Protein AF-A0A0H4VKU0-F1 (afdb_monomer)

Structure (mmCIF, N/CA/C/O backbone):
data_AF-A0A0H4VKU0-F1
#
_entry.id   AF-A0A0H4VKU0-F1
#
loop_
_atom_site.group_PDB
_atom_site.id
_atom_site.type_symbol
_atom_site.label_atom_id
_atom_site.label_alt_id
_atom_site.label_comp_id
_atom_site.label_asym_id
_atom_site.label_entity_id
_atom_site.label_seq_id
_atom_site.pdbx_PDB_ins_code
_atom_site.Cartn_x
_atom_site.Cartn_y
_atom_site.Cartn_z
_atom_site.occupancy
_atom_site.B_iso_or_equiv
_atom_site.auth_seq_id
_atom_site.auth_comp_id
_atom_site.auth_asym_id
_atom_site.auth_atom_id
_atom_site.pdbx_PDB_model_num
ATOM 1 N N . MET A 1 1 ? 15.909 -3.417 -47.960 1.00 44.72 1 MET A N 1
ATOM 2 C CA . MET A 1 1 ? 14.757 -4.236 -47.508 1.00 44.72 1 MET A CA 1
ATOM 3 C C . MET A 1 1 ? 14.579 -4.273 -45.985 1.00 44.72 1 MET A C 1
ATOM 5 O O . MET A 1 1 ? 13.467 -4.471 -45.524 1.00 44.72 1 MET A O 1
ATOM 9 N N . THR A 1 2 ? 15.616 -3.999 -45.191 1.00 50.69 2 THR A N 1
ATOM 10 C CA . THR A 1 2 ? 15.591 -3.974 -43.712 1.00 50.69 2 THR A CA 1
ATOM 11 C C . THR A 1 2 ? 14.733 -2.866 -43.081 1.00 50.69 2 THR A C 1
ATOM 13 O O . THR A 1 2 ? 14.238 -3.044 -41.973 1.00 50.69 2 THR A O 1
ATOM 16 N N . ARG A 1 3 ? 14.478 -1.750 -43.784 1.00 46.94 3 ARG A N 1
ATOM 17 C CA . ARG A 1 3 ? 13.674 -0.620 -43.262 1.00 46.94 3 ARG A CA 1
ATOM 18 C C . ARG A 1 3 ? 12.195 -0.958 -43.033 1.00 46.94 3 ARG A C 1
ATOM 20 O O . ARG A 1 3 ? 11.595 -0.443 -42.099 1.00 46.94 3 ARG A O 1
ATOM 27 N N . TYR A 1 4 ? 11.625 -1.859 -43.833 1.00 59.66 4 TYR A N 1
ATOM 28 C CA . TYR A 1 4 ? 10.230 -2.291 -43.676 1.00 59.66 4 TYR A CA 1
ATOM 29 C C . TYR A 1 4 ? 10.068 -3.408 -42.640 1.00 59.66 4 TYR A C 1
ATOM 31 O O . TYR A 1 4 ? 8.974 -3.603 -42.121 1.00 59.66 4 TYR A O 1
ATOM 39 N N . PHE A 1 5 ? 11.157 -4.102 -42.293 1.00 58.56 5 PHE A N 1
ATOM 40 C CA . PHE A 1 5 ? 11.132 -5.206 -41.336 1.00 58.56 5 PHE A CA 1
ATOM 41 C C . PHE A 1 5 ? 10.898 -4.713 -39.901 1.00 58.56 5 PHE A C 1
ATOM 43 O O . PHE A 1 5 ? 10.131 -5.319 -39.162 1.00 58.56 5 PHE A O 1
ATOM 50 N N . LEU A 1 6 ? 11.475 -3.564 -39.527 1.00 57.34 6 LEU A N 1
ATOM 51 C CA . LEU A 1 6 ? 11.241 -2.937 -38.219 1.00 57.34 6 LEU A CA 1
ATOM 52 C C . LEU A 1 6 ? 9.808 -2.410 -38.065 1.00 57.34 6 LEU A C 1
ATOM 54 O O . LEU A 1 6 ? 9.231 -2.537 -36.991 1.00 57.34 6 LEU A O 1
ATOM 58 N N . ILE A 1 7 ? 9.213 -1.882 -39.139 1.00 61.09 7 ILE A N 1
ATOM 59 C CA . ILE A 1 7 ? 7.819 -1.406 -39.141 1.00 61.09 7 ILE A CA 1
ATOM 60 C C . ILE A 1 7 ? 6.850 -2.592 -39.029 1.00 61.09 7 ILE A C 1
ATOM 62 O O . ILE A 1 7 ? 5.899 -2.538 -38.252 1.00 61.09 7 ILE A O 1
ATOM 66 N N . LEU A 1 8 ? 7.129 -3.694 -39.736 1.00 56.09 8 LEU A N 1
ATOM 67 C CA . LEU A 1 8 ? 6.369 -4.942 -39.622 1.00 56.09 8 LEU A CA 1
ATOM 68 C C . LEU A 1 8 ? 6.502 -5.583 -38.237 1.00 56.09 8 LEU A C 1
ATOM 70 O O . LEU A 1 8 ? 5.500 -6.043 -37.701 1.00 56.09 8 LEU A O 1
ATOM 74 N N . LEU A 1 9 ? 7.689 -5.554 -37.621 1.00 59.97 9 LEU A N 1
ATOM 75 C CA . LEU A 1 9 ? 7.901 -6.041 -36.254 1.00 59.97 9 LEU A CA 1
ATOM 76 C C . LEU A 1 9 ? 7.144 -5.184 -35.221 1.00 59.97 9 LEU A C 1
ATOM 78 O O . LEU A 1 9 ? 6.558 -5.726 -34.287 1.00 59.97 9 LEU A O 1
ATOM 82 N N . PHE A 1 10 ? 7.104 -3.858 -35.408 1.00 57.94 10 PHE A N 1
ATOM 83 C CA . PHE A 1 10 ? 6.355 -2.940 -34.540 1.00 57.94 10 PHE A CA 1
ATOM 84 C C . PHE A 1 10 ? 4.835 -3.114 -34.689 1.00 57.94 10 PHE A C 1
ATOM 86 O O . PHE A 1 10 ? 4.111 -3.042 -33.699 1.00 57.94 10 PHE A O 1
ATOM 93 N N . LEU A 1 11 ? 4.349 -3.408 -35.901 1.00 55.91 11 LEU A N 1
ATOM 94 C CA . LEU A 1 11 ? 2.942 -3.736 -36.154 1.00 55.91 11 LEU A CA 1
ATOM 95 C C . LEU A 1 11 ? 2.565 -5.129 -35.622 1.00 55.91 11 LEU A C 1
ATOM 97 O O . LEU A 1 11 ? 1.493 -5.278 -35.043 1.00 55.91 11 LEU A O 1
ATOM 101 N N . PHE A 1 12 ? 3.448 -6.129 -35.718 1.00 50.81 12 PHE A N 1
ATOM 102 C CA . PHE A 1 12 ? 3.197 -7.463 -35.153 1.00 50.81 12 PHE A CA 1
ATOM 103 C C . PHE A 1 12 ? 3.239 -7.477 -33.617 1.00 50.81 12 PHE A C 1
ATOM 105 O O . PHE A 1 12 ? 2.434 -8.161 -32.993 1.00 50.81 12 PHE A O 1
ATOM 112 N N . LEU A 1 13 ? 4.117 -6.689 -32.984 1.00 53.94 13 LEU A N 1
ATOM 113 C CA . LEU A 1 13 ? 4.155 -6.545 -31.520 1.00 53.94 13 LEU A CA 1
ATOM 114 C C . LEU A 1 13 ? 3.072 -5.592 -30.983 1.00 53.94 13 LEU A C 1
ATOM 116 O O . LEU A 1 13 ? 2.638 -5.748 -29.843 1.00 53.94 13 LEU A O 1
ATOM 120 N N . GLY A 1 14 ? 2.607 -4.633 -31.790 1.00 49.22 14 GLY A N 1
ATOM 121 C CA . GLY A 1 14 ? 1.545 -3.691 -31.422 1.00 49.22 14 GLY A CA 1
ATOM 122 C C . GLY A 1 14 ? 0.142 -4.306 -31.390 1.00 49.22 14 GLY A C 1
ATOM 123 O O . GLY A 1 14 ? -0.694 -3.862 -30.607 1.00 49.22 14 GLY A O 1
ATOM 124 N N . VAL A 1 15 ? -0.112 -5.355 -32.182 1.00 49.81 15 VAL A N 1
ATOM 125 C CA . VAL A 1 15 ? -1.445 -5.982 -32.304 1.00 49.81 15 VAL A CA 1
ATOM 126 C C . VAL A 1 15 ? -1.670 -7.130 -31.306 1.00 49.81 15 VAL A C 1
ATOM 128 O O . VAL A 1 15 ? -2.812 -7.460 -31.004 1.00 49.81 15 VAL A O 1
ATOM 131 N N . ILE A 1 16 ? -0.622 -7.684 -30.686 1.00 51.22 16 ILE A N 1
ATOM 132 C CA . ILE A 1 16 ? -0.776 -8.733 -29.652 1.00 51.22 16 ILE A CA 1
ATOM 133 C C . ILE A 1 16 ? -1.109 -8.123 -28.265 1.00 51.22 16 ILE A C 1
ATOM 135 O O . ILE A 1 16 ? -1.465 -8.833 -27.329 1.00 51.22 16 ILE A O 1
ATOM 139 N N . GLY A 1 17 ? -1.047 -6.792 -28.115 1.00 50.62 17 GLY A N 1
ATOM 140 C CA . GLY A 1 17 ? -1.209 -6.108 -26.825 1.00 50.62 17 GLY A CA 1
ATOM 141 C C . GLY A 1 17 ? -2.537 -5.385 -26.580 1.00 50.62 17 GLY A C 1
ATOM 142 O O . GLY A 1 17 ? -2.777 -4.951 -25.452 1.00 50.62 17 GLY A O 1
ATOM 143 N N . THR A 1 18 ? -3.413 -5.223 -27.576 1.00 46.81 18 THR A N 1
ATOM 144 C CA . THR A 1 18 ? -4.662 -4.461 -27.400 1.00 46.81 18 THR A CA 1
ATOM 145 C C . THR A 1 18 ? -5.857 -5.368 -27.154 1.00 46.81 18 THR A C 1
ATOM 147 O O . THR A 1 18 ? -6.779 -5.451 -27.956 1.00 46.81 18 THR A O 1
ATOM 150 N N . CYS A 1 19 ? -5.862 -5.996 -25.983 1.00 46.62 19 CYS A N 1
ATOM 151 C CA . CYS A 1 19 ? -7.107 -6.251 -25.271 1.00 46.62 19 CYS A CA 1
ATOM 152 C C . CYS A 1 19 ? -6.915 -5.949 -23.776 1.00 46.62 19 CYS A C 1
ATOM 154 O O . CYS A 1 19 ? -6.806 -6.866 -22.965 1.00 46.62 19 CYS A O 1
ATOM 156 N N . PRO A 1 20 ? -6.868 -4.672 -23.347 1.00 51.03 20 PRO A N 1
ATOM 157 C CA . PRO A 1 20 ? -7.044 -4.340 -21.942 1.00 51.03 20 PRO A CA 1
ATOM 158 C C . PRO A 1 20 ? -8.547 -4.327 -21.623 1.00 51.03 20 PRO A C 1
ATOM 160 O O . PRO A 1 20 ? -9.074 -3.336 -21.133 1.00 51.03 20 PRO A O 1
ATOM 163 N N . ALA A 1 21 ? -9.264 -5.400 -21.955 1.00 46.06 21 ALA A N 1
ATOM 164 C CA . ALA A 1 21 ? -10.688 -5.536 -21.656 1.00 46.06 21 ALA A CA 1
ATOM 165 C C . ALA A 1 21 ? -10.982 -6.858 -20.949 1.00 46.06 21 ALA A C 1
ATOM 167 O O . ALA A 1 21 ? -12.037 -7.434 -21.139 1.00 46.06 21 ALA A O 1
ATOM 168 N N . GLN A 1 22 ? -10.035 -7.341 -20.148 1.00 45.28 22 GLN A N 1
ATOM 169 C CA . GLN A 1 22 ? -10.271 -8.228 -19.013 1.00 45.28 22 GLN A CA 1
ATOM 170 C C . GLN A 1 22 ? -8.908 -8.494 -18.380 1.00 45.28 22 GLN A C 1
ATOM 172 O O . GLN A 1 22 ? -8.257 -9.505 -18.622 1.00 45.28 22 GLN A O 1
ATOM 177 N N . THR A 1 23 ? -8.463 -7.594 -17.499 1.00 41.22 23 THR A N 1
ATOM 178 C CA . THR A 1 23 ? -7.878 -8.151 -16.283 1.00 41.22 23 THR A CA 1
ATOM 179 C C . THR A 1 23 ? -9.007 -8.957 -15.676 1.00 41.22 23 THR A C 1
ATOM 181 O O . THR A 1 23 ? -9.979 -8.387 -15.184 1.00 41.22 23 THR A O 1
ATOM 184 N N . THR A 1 24 ? -8.920 -10.275 -15.804 1.00 42.78 24 THR A N 1
ATOM 185 C CA . THR A 1 24 ? -9.521 -11.198 -14.862 1.00 42.78 24 THR A CA 1
ATOM 186 C C . THR A 1 24 ? -9.016 -10.751 -13.495 1.00 42.78 24 THR A C 1
ATOM 188 O O . THR A 1 24 ? -8.003 -11.218 -12.979 1.00 42.78 24 THR A O 1
ATOM 191 N N . ASP A 1 25 ? -9.742 -9.811 -12.890 1.00 37.62 25 ASP A N 1
ATOM 192 C CA . ASP A 1 25 ? -10.111 -9.963 -11.501 1.00 37.62 25 ASP A CA 1
ATOM 193 C C . ASP A 1 25 ? -10.811 -11.317 -11.474 1.00 37.62 25 ASP A C 1
ATOM 195 O O . ASP A 1 25 ? -12.030 -11.433 -11.587 1.00 37.62 25 ASP A O 1
ATOM 199 N N . THR A 1 26 ? -10.010 -12.381 -11.405 1.00 41.00 26 THR A N 1
ATOM 200 C CA . THR A 1 26 ? -10.443 -13.622 -10.809 1.00 41.00 26 THR A CA 1
ATOM 201 C C . THR A 1 26 ? -10.698 -13.215 -9.368 1.00 41.00 26 THR A C 1
ATOM 203 O O . THR A 1 26 ? -9.863 -13.388 -8.481 1.00 41.00 26 THR A O 1
ATOM 206 N N . VAL A 1 27 ? -11.867 -12.608 -9.146 1.00 45.19 27 VAL A N 1
ATOM 207 C CA . VAL A 1 27 ? -12.678 -12.876 -7.982 1.00 45.19 27 VAL A CA 1
ATOM 208 C C . VAL A 1 27 ? -12.784 -14.386 -8.040 1.00 45.19 27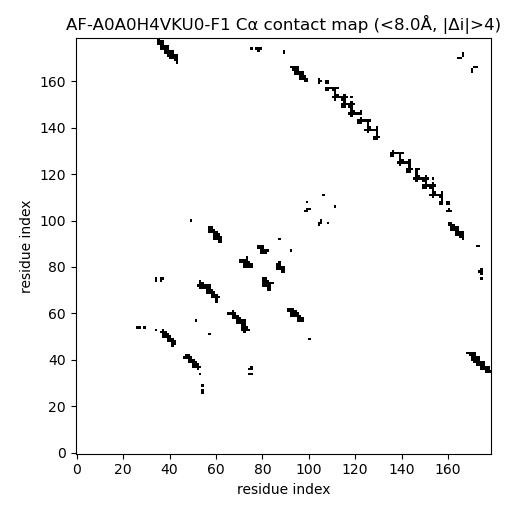 VAL A C 1
ATOM 210 O O . VAL A 1 27 ? -13.632 -14.942 -8.733 1.00 45.19 27 VAL A O 1
ATOM 213 N N . ALA A 1 28 ? -11.793 -15.061 -7.449 1.00 41.75 28 ALA A N 1
ATOM 214 C CA . ALA A 1 28 ? -11.960 -16.429 -7.045 1.00 41.75 28 ALA A CA 1
ATOM 215 C C . ALA A 1 28 ? -13.278 -16.363 -6.297 1.00 41.75 28 ALA A C 1
ATOM 217 O O . ALA A 1 28 ? -13.373 -15.650 -5.296 1.00 41.75 28 ALA A O 1
ATOM 218 N N . ALA A 1 29 ? -14.310 -16.944 -6.902 1.00 44.28 29 ALA A N 1
ATOM 219 C CA . ALA A 1 29 ? -15.610 -17.081 -6.305 1.00 44.28 29 ALA A CA 1
ATOM 220 C C . ALA A 1 29 ? -15.377 -17.969 -5.086 1.00 44.28 29 ALA A C 1
ATOM 222 O O . ALA A 1 29 ? -15.503 -19.187 -5.139 1.00 44.28 29 ALA A O 1
ATOM 223 N N . SER A 1 30 ? -14.899 -17.360 -4.003 1.00 45.84 30 SER A N 1
ATOM 224 C CA . SER A 1 30 ? -14.975 -17.929 -2.687 1.00 45.84 30 SER A CA 1
ATOM 225 C C . SER A 1 30 ? -16.463 -18.023 -2.452 1.00 45.84 30 SER A C 1
ATOM 227 O O . SER A 1 30 ? -17.141 -17.003 -2.329 1.00 45.84 30 SER A O 1
ATOM 229 N N . THR A 1 31 ? -16.953 -19.252 -2.471 1.00 45.47 31 THR A N 1
ATOM 230 C CA . THR A 1 31 ? -18.269 -19.708 -2.036 1.00 45.47 31 THR A CA 1
ATOM 231 C C . THR A 1 31 ? -18.464 -19.387 -0.548 1.00 45.47 31 THR A C 1
ATOM 233 O O . THR A 1 31 ? -18.670 -20.261 0.284 1.00 45.47 31 THR A O 1
ATOM 236 N N . GLN A 1 32 ? -18.297 -18.125 -0.178 1.00 46.84 32 GLN A N 1
ATOM 237 C CA . GLN A 1 32 ? -18.658 -17.560 1.101 1.00 46.84 32 GLN A CA 1
ATOM 238 C C . GLN A 1 32 ? -19.831 -16.652 0.802 1.00 46.84 32 GLN A C 1
ATOM 240 O O . GLN A 1 32 ? -19.739 -15.778 -0.063 1.00 46.84 32 GLN A O 1
ATOM 245 N N . GLU A 1 33 ? -20.934 -16.887 1.507 1.00 50.16 33 GLU A N 1
ATOM 246 C CA . GLU A 1 33 ? -22.054 -15.960 1.516 1.00 50.16 33 GLU A CA 1
ATOM 247 C C . GLU A 1 33 ? -21.547 -14.520 1.639 1.00 50.16 33 GLU A C 1
ATOM 249 O O . GLU A 1 33 ? -20.550 -14.292 2.340 1.00 50.16 33 GLU A O 1
ATOM 254 N N . PRO A 1 34 ? -22.199 -13.549 0.977 1.00 53.12 34 PRO A N 1
ATOM 255 C CA . PRO A 1 34 ? -21.851 -12.151 1.121 1.00 53.12 34 PRO A CA 1
ATOM 256 C C . PRO A 1 34 ? -21.965 -11.778 2.598 1.00 53.12 34 PRO A C 1
ATOM 258 O O . PRO A 1 34 ? -23.030 -11.461 3.124 1.00 53.12 34 PRO A O 1
ATOM 261 N N . SER A 1 35 ? -20.831 -11.823 3.288 1.00 59.88 35 SER A N 1
ATOM 262 C CA . SER A 1 35 ? -20.658 -11.192 4.577 1.00 59.88 35 SER A CA 1
ATOM 263 C C . SER A 1 35 ? -20.999 -9.731 4.329 1.00 59.88 35 SER A C 1
ATOM 265 O O . SER A 1 35 ? -20.238 -9.021 3.674 1.00 59.88 35 SER A O 1
ATOM 267 N N . HIS A 1 36 ? -22.134 -9.276 4.860 1.00 80.00 36 HIS A N 1
ATOM 268 C CA . HIS A 1 36 ? -22.566 -7.881 4.762 1.00 80.00 36 HIS A CA 1
ATOM 269 C C . HIS A 1 36 ? -21.577 -6.941 5.474 1.00 80.00 36 HIS A C 1
ATOM 271 O O . HIS A 1 36 ? -21.723 -5.726 5.440 1.00 80.00 36 HIS A O 1
ATOM 277 N N . ARG A 1 37 ? -20.540 -7.489 6.118 1.00 89.44 37 ARG A N 1
ATOM 278 C CA . ARG A 1 37 ? -19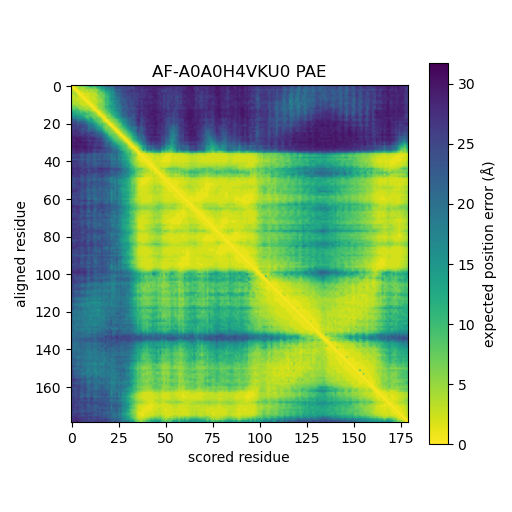.467 -6.754 6.769 1.00 89.44 37 ARG A CA 1
ATOM 279 C C . ARG A 1 37 ? -18.328 -6.429 5.812 1.00 89.44 37 ARG A C 1
ATOM 281 O O . ARG A 1 37 ? -17.914 -7.267 5.016 1.00 89.44 37 ARG A O 1
ATOM 288 N N . TYR A 1 38 ? -17.777 -5.231 5.963 1.00 92.25 38 TYR A N 1
ATOM 289 C CA . TYR A 1 38 ? -16.564 -4.785 5.284 1.00 92.25 38 TYR A CA 1
ATOM 290 C C . TYR A 1 38 ? -15.682 -3.953 6.218 1.00 92.25 38 TYR A C 1
ATOM 292 O O . TYR A 1 38 ? -16.152 -3.322 7.170 1.00 92.25 38 TYR A O 1
ATOM 300 N N . LEU A 1 39 ? -14.385 -3.915 5.923 1.00 93.06 39 LEU A N 1
ATOM 301 C CA . LEU A 1 39 ? -13.439 -3.026 6.581 1.00 93.06 39 LEU A CA 1
ATOM 302 C C . LEU A 1 39 ? -13.525 -1.637 5.946 1.00 93.06 39 LEU A C 1
ATOM 304 O O . LEU A 1 39 ? -13.497 -1.494 4.726 1.00 93.06 39 LEU A O 1
ATOM 308 N N . LEU A 1 40 ? -13.560 -0.596 6.760 1.00 93.31 40 LEU A N 1
ATOM 309 C CA . LEU A 1 40 ? -13.581 0.787 6.326 1.00 93.31 40 LEU A CA 1
ATOM 310 C C . LEU A 1 40 ? -12.366 1.520 6.883 1.00 93.31 40 LEU A C 1
ATOM 312 O O . LEU A 1 40 ? -12.291 1.790 8.082 1.00 93.31 40 LEU A O 1
ATOM 316 N N . LEU A 1 41 ? -11.440 1.897 6.002 1.00 93.75 41 LEU A N 1
ATOM 317 C CA . LEU A 1 41 ? -10.413 2.883 6.319 1.00 93.75 41 LEU A CA 1
ATOM 318 C C . LEU A 1 41 ? -10.971 4.274 6.019 1.00 93.75 41 LEU A C 1
ATOM 320 O O . LEU A 1 41 ? -11.207 4.625 4.863 1.00 93.75 41 LEU A O 1
ATOM 324 N N . THR A 1 42 ? -11.170 5.076 7.058 1.00 93.50 42 THR A N 1
ATOM 325 C CA . THR A 1 42 ? -11.724 6.427 6.944 1.00 93.50 42 THR A CA 1
ATOM 326 C C . THR A 1 42 ? -10.752 7.460 7.487 1.00 93.50 42 THR A C 1
ATOM 328 O O . THR A 1 42 ? -10.052 7.217 8.472 1.00 93.50 42 THR A O 1
ATOM 331 N N . LYS A 1 43 ? -10.741 8.642 6.872 1.00 93.06 43 LYS A N 1
ATOM 332 C CA . LYS A 1 43 ? -10.064 9.814 7.427 1.00 93.06 43 LYS A CA 1
ATOM 333 C C . LYS A 1 43 ? -11.081 10.705 8.139 1.00 93.06 43 LYS A C 1
ATOM 335 O O . LYS A 1 43 ? -12.055 11.140 7.525 1.00 93.06 43 LYS A O 1
ATOM 340 N N . VAL A 1 44 ? -10.852 10.975 9.421 1.00 90.88 44 VAL A N 1
ATOM 341 C CA . VAL A 1 44 ? -11.736 11.787 10.270 1.00 90.88 44 VAL A CA 1
ATOM 342 C C . VAL A 1 44 ? -11.912 13.186 9.672 1.00 90.88 44 VAL A C 1
ATOM 344 O O . VAL A 1 44 ? -10.956 13.784 9.176 1.00 90.88 44 VAL A O 1
ATOM 347 N N . GLY A 1 45 ? -13.157 13.672 9.671 1.00 88.12 45 GLY A N 1
ATOM 348 C CA . GLY A 1 45 ? -13.529 14.978 9.117 1.00 88.12 45 GLY A CA 1
ATOM 349 C C . GLY A 1 45 ? -13.562 15.050 7.587 1.00 88.12 45 GLY A C 1
ATOM 350 O O . GLY A 1 45 ? -13.662 16.140 7.038 1.00 88.12 45 GLY A O 1
ATOM 351 N N . THR A 1 46 ? -13.459 13.923 6.872 1.00 87.62 46 THR A N 1
ATOM 352 C CA . THR A 1 46 ? -13.514 13.911 5.401 1.00 87.62 46 THR A CA 1
ATOM 353 C C . THR A 1 46 ? -14.416 12.802 4.866 1.00 87.62 46 THR A C 1
ATOM 355 O O . THR A 1 46 ? -14.646 11.795 5.533 1.00 87.62 46 THR A O 1
ATOM 358 N N . ALA A 1 47 ? -14.876 12.951 3.623 1.00 82.62 47 ALA A N 1
ATOM 359 C CA . ALA A 1 47 ? -15.614 11.908 2.906 1.00 82.62 47 ALA A CA 1
ATOM 360 C C . ALA A 1 47 ? -14.717 10.758 2.398 1.00 82.62 47 ALA A C 1
ATOM 362 O O . ALA A 1 47 ? -15.215 9.798 1.813 1.00 82.62 47 ALA A O 1
ATOM 363 N N . VAL A 1 48 ? -13.396 10.835 2.607 1.00 78.38 48 VAL A N 1
ATOM 364 C CA . VAL A 1 48 ? -12.442 9.833 2.119 1.00 78.38 48 VAL A CA 1
ATOM 365 C C . VAL A 1 48 ? -12.607 8.536 2.902 1.00 78.38 48 VAL A C 1
ATOM 367 O O . VAL A 1 48 ? -12.294 8.461 4.093 1.00 78.38 48 VAL A O 1
ATOM 370 N N . ARG A 1 49 ? -13.084 7.511 2.197 1.00 85.62 49 ARG A N 1
ATOM 371 C CA . ARG A 1 49 ? -13.423 6.196 2.730 1.00 85.62 49 ARG A CA 1
ATOM 372 C C . ARG A 1 49 ? -12.950 5.127 1.754 1.00 85.62 49 ARG A C 1
ATOM 374 O O . ARG A 1 49 ? -13.276 5.193 0.573 1.00 85.62 49 ARG A O 1
ATOM 381 N N . TYR A 1 50 ? -12.216 4.142 2.252 1.00 89.88 50 TYR A N 1
ATOM 382 C CA . TYR A 1 50 ? -11.794 2.979 1.478 1.00 89.88 50 TYR A CA 1
ATOM 383 C C . TYR A 1 50 ? -12.408 1.735 2.091 1.00 89.88 50 TYR A C 1
ATOM 385 O O . TYR A 1 50 ? -12.209 1.470 3.277 1.00 89.88 50 TYR A O 1
ATOM 393 N N . ARG A 1 51 ? -13.183 1.017 1.285 1.00 90.75 51 ARG A N 1
ATOM 394 C CA . ARG A 1 51 ? -13.826 -0.234 1.674 1.00 90.75 51 ARG A CA 1
ATOM 395 C C . ARG A 1 51 ? -12.910 -1.386 1.286 1.00 90.75 51 ARG A C 1
ATOM 397 O O . ARG A 1 51 ? -12.306 -1.321 0.220 1.00 90.75 51 ARG A O 1
ATOM 404 N N . ILE A 1 52 ? -12.789 -2.368 2.170 1.00 91.56 52 ILE A N 1
ATOM 405 C CA . ILE A 1 52 ? -12.080 -3.619 1.919 1.00 91.56 52 ILE A CA 1
ATOM 406 C C . ILE A 1 52 ? -13.037 -4.755 2.242 1.00 91.56 52 ILE A C 1
ATOM 408 O O . ILE A 1 52 ? -13.528 -4.852 3.371 1.00 91.56 52 ILE A O 1
ATOM 412 N N . TYR A 1 53 ? -13.315 -5.580 1.248 1.00 91.31 53 TYR A N 1
ATOM 413 C CA . TYR A 1 53 ? -14.268 -6.678 1.339 1.00 91.31 53 TYR A CA 1
ATOM 414 C C . TYR A 1 53 ? -13.567 -8.009 1.626 1.00 91.31 53 TYR A C 1
ATOM 416 O O . TYR A 1 53 ? -12.346 -8.139 1.515 1.00 91.31 53 TYR A O 1
ATOM 424 N N . THR A 1 54 ? -14.352 -9.014 2.008 1.00 90.88 54 THR A N 1
ATOM 425 C CA . THR A 1 54 ? -13.886 -10.404 2.056 1.00 90.88 54 THR A CA 1
ATOM 426 C C . THR A 1 54 ? -13.353 -10.819 0.679 1.00 90.88 54 THR A C 1
ATOM 428 O O . THR A 1 54 ? -13.901 -10.428 -0.347 1.00 90.88 54 THR A O 1
ATOM 431 N N . GLY A 1 55 ? -12.254 -11.568 0.652 1.00 89.31 55 GLY A N 1
ATOM 432 C CA . GLY A 1 55 ? -11.518 -11.954 -0.553 1.00 89.31 55 GLY A CA 1
ATOM 433 C C . GLY A 1 55 ? -10.464 -10.935 -0.999 1.00 89.31 55 GLY A C 1
ATOM 434 O O . GLY A 1 55 ? -9.490 -11.311 -1.652 1.00 89.31 55 GLY A O 1
ATOM 435 N N . GLU A 1 56 ? -10.578 -9.662 -0.609 1.00 89.44 56 GLU A N 1
ATOM 436 C CA . GLU A 1 56 ? -9.607 -8.647 -1.015 1.00 89.44 56 GLU A CA 1
ATOM 437 C C . GLU A 1 56 ? -8.309 -8.725 -0.203 1.00 89.44 56 GLU A C 1
ATOM 439 O O . GLU A 1 56 ? -8.294 -9.001 0.999 1.00 89.44 56 GLU A O 1
ATOM 444 N N . ASN A 1 57 ? -7.186 -8.444 -0.867 1.00 91.38 57 ASN A N 1
ATOM 445 C CA . ASN A 1 57 ? -5.880 -8.404 -0.220 1.00 91.38 57 ASN A CA 1
ATOM 446 C C . ASN A 1 57 ? -5.692 -7.113 0.581 1.00 91.38 57 ASN A C 1
ATOM 448 O O . ASN A 1 57 ? -5.730 -6.010 0.031 1.00 91.38 57 ASN A O 1
ATOM 452 N N . ILE A 1 58 ? -5.355 -7.263 1.860 1.00 93.25 58 ILE A N 1
ATOM 453 C CA . ILE A 1 58 ? -4.943 -6.170 2.736 1.00 93.25 58 ILE A CA 1
ATOM 454 C C . ILE A 1 58 ? -3.472 -6.328 3.116 1.00 93.25 58 ILE A C 1
ATOM 456 O O . ILE A 1 58 ? -3.008 -7.418 3.446 1.00 93.25 58 ILE A O 1
ATOM 460 N N . THR A 1 59 ? -2.729 -5.221 3.093 1.00 95.38 59 THR A N 1
ATOM 461 C CA . THR A 1 59 ? -1.394 -5.141 3.693 1.00 95.38 59 THR A CA 1
ATOM 462 C C . THR A 1 59 ? -1.484 -4.330 4.979 1.00 95.38 59 THR A C 1
ATOM 464 O O . THR A 1 59 ? -1.965 -3.197 4.950 1.00 95.38 59 THR A O 1
ATOM 467 N N . PHE A 1 60 ? -1.003 -4.865 6.096 1.00 96.00 60 PHE A N 1
ATOM 468 C CA . PHE A 1 60 ? -1.066 -4.200 7.397 1.00 96.00 60 PHE A CA 1
ATOM 469 C C . PHE A 1 60 ? 0.182 -4.464 8.245 1.00 96.00 60 PHE A C 1
ATOM 471 O O . PHE A 1 60 ? 0.920 -5.416 8.014 1.00 96.00 60 PHE A O 1
ATOM 478 N N . GLN A 1 61 ? 0.421 -3.599 9.225 1.00 97.25 61 GLN A N 1
ATOM 479 C CA . GLN A 1 61 ? 1.474 -3.718 10.232 1.00 97.25 61 GLN A CA 1
ATOM 480 C C . GLN A 1 61 ? 0.810 -3.747 11.604 1.00 97.25 61 GLN A C 1
ATOM 482 O O . GLN A 1 61 ? -0.053 -2.908 11.874 1.00 97.25 61 GLN A O 1
ATOM 487 N N . LEU A 1 62 ? 1.206 -4.694 12.451 1.00 96.38 62 LEU A N 1
ATOM 488 C CA . LEU A 1 62 ? 0.746 -4.763 13.835 1.00 96.38 62 LEU A CA 1
ATOM 489 C C . LEU A 1 62 ? 1.581 -3.846 14.737 1.00 96.38 62 LEU A C 1
ATOM 491 O O . LEU A 1 62 ? 2.753 -3.596 14.463 1.00 96.38 62 LEU A O 1
ATOM 495 N N . VAL A 1 63 ? 0.977 -3.359 15.819 1.00 95.69 63 VAL A N 1
ATOM 496 C CA . VAL A 1 63 ? 1.655 -2.559 16.845 1.00 95.69 63 VAL A CA 1
ATOM 497 C C . VAL A 1 63 ? 2.800 -3.378 17.439 1.00 95.69 63 VA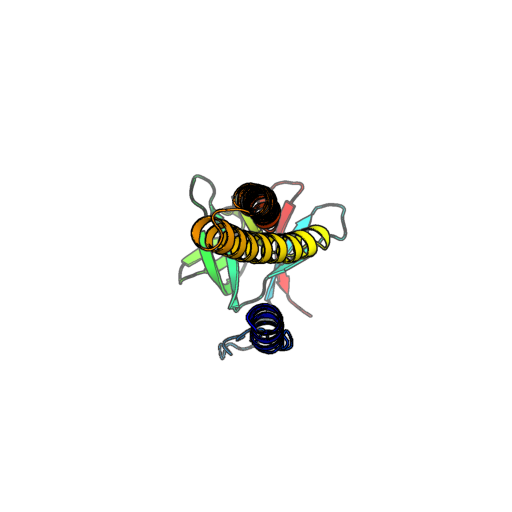L A C 1
ATOM 499 O O . VAL A 1 63 ? 2.599 -4.501 17.891 1.00 95.69 63 VAL A O 1
ATOM 502 N N . GLY A 1 64 ? 4.004 -2.809 17.432 1.00 93.88 64 GLY A N 1
ATOM 503 C CA . GLY A 1 64 ? 5.215 -3.467 17.934 1.00 93.88 64 GLY A CA 1
ATOM 504 C C . GLY A 1 64 ? 5.929 -4.355 16.909 1.00 93.88 64 GLY A C 1
ATOM 505 O O . G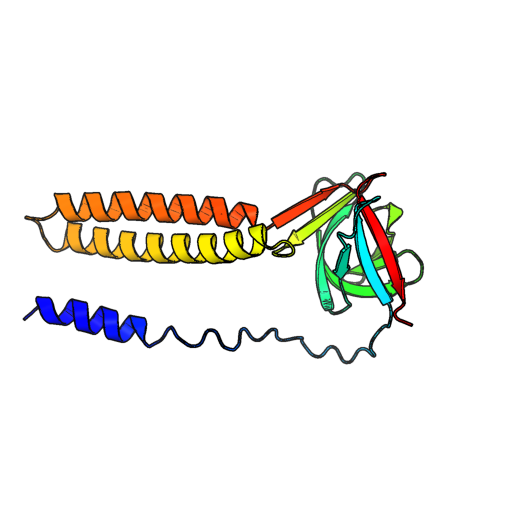LY A 1 64 ? 7.085 -4.715 17.122 1.00 93.88 64 GLY A O 1
ATOM 506 N N . GLU A 1 65 ? 5.315 -4.646 15.759 1.00 94.19 65 GLU A N 1
ATOM 507 C CA . GLU A 1 65 ? 5.975 -5.358 14.664 1.00 94.19 65 GLU A CA 1
ATOM 508 C C . GLU A 1 65 ? 6.576 -4.378 13.663 1.00 94.19 65 GLU A C 1
ATOM 510 O O . GLU A 1 65 ? 5.956 -3.382 13.315 1.00 94.19 65 GLU A O 1
ATOM 515 N N . LYS A 1 66 ? 7.772 -4.661 13.134 1.00 92.81 66 LYS A N 1
ATOM 516 C CA . LYS A 1 66 ? 8.386 -3.830 12.076 1.00 92.81 66 LYS A CA 1
ATOM 517 C C . LYS A 1 66 ? 7.931 -4.218 10.669 1.00 92.81 66 LYS A C 1
ATOM 519 O O . LYS A 1 66 ? 7.991 -3.401 9.751 1.00 92.81 66 LYS A O 1
ATOM 524 N N . GLN A 1 67 ? 7.531 -5.472 10.482 1.00 94.31 67 GLN A N 1
ATOM 525 C CA . GLN A 1 67 ? 7.206 -6.016 9.169 1.00 94.31 67 GLN A CA 1
ATOM 526 C C . GLN A 1 67 ? 5.729 -5.814 8.835 1.00 94.31 67 GLN A C 1
ATOM 528 O O . GLN A 1 67 ? 4.859 -5.850 9.702 1.00 94.31 67 GLN A O 1
ATOM 533 N N . MET A 1 68 ? 5.450 -5.599 7.550 1.00 94.62 68 MET A N 1
ATOM 534 C CA . MET A 1 68 ? 4.082 -5.568 7.041 1.00 94.62 68 MET A CA 1
ATOM 535 C C . MET A 1 68 ? 3.690 -6.959 6.560 1.00 94.62 68 MET A C 1
ATOM 537 O O . MET A 1 68 ? 4.394 -7.554 5.745 1.00 94.62 68 MET A O 1
ATOM 541 N N . ARG A 1 69 ? 2.536 -7.437 7.009 1.00 94.25 69 ARG A N 1
ATOM 542 C CA . ARG A 1 69 ? 1.907 -8.680 6.566 1.00 94.25 69 ARG A CA 1
ATOM 543 C C . ARG A 1 69 ? 0.939 -8.371 5.429 1.00 94.25 69 ARG A C 1
ATOM 545 O O . ARG A 1 69 ? 0.378 -7.278 5.373 1.00 94.25 69 ARG A O 1
ATOM 552 N N . SER A 1 70 ? 0.778 -9.294 4.487 1.00 94.12 70 SER A N 1
ATOM 553 C CA . SER A 1 70 ? -0.183 -9.159 3.386 1.00 94.12 70 SER A CA 1
ATOM 554 C C . SER A 1 70 ? -0.939 -10.459 3.186 1.00 94.12 70 SER A C 1
ATOM 556 O O . SER A 1 70 ? -0.320 -11.519 3.168 1.00 94.12 70 SER A O 1
ATOM 558 N N . GLY A 1 71 ? -2.250 -10.373 2.996 1.00 93.12 71 GLY A N 1
ATOM 559 C CA . GLY A 1 71 ? -3.075 -11.532 2.682 1.00 93.12 71 GLY A CA 1
ATOM 560 C C . GLY A 1 71 ? -4.526 -11.156 2.419 1.00 93.12 71 GLY A C 1
ATOM 561 O O . GLY A 1 71 ? -4.935 -10.020 2.669 1.00 93.12 71 GLY A O 1
ATOM 562 N N . ALA A 1 72 ? -5.284 -12.121 1.907 1.00 93.19 72 ALA A N 1
ATOM 563 C CA . ALA A 1 72 ? -6.704 -11.961 1.639 1.00 93.19 72 ALA A CA 1
ATOM 564 C C . ALA A 1 72 ? -7.496 -11.941 2.951 1.00 93.19 72 ALA A C 1
ATOM 566 O O . ALA A 1 72 ? -7.248 -12.753 3.849 1.00 93.19 72 ALA A O 1
ATOM 567 N N . VAL A 1 73 ? -8.450 -11.018 3.051 1.00 93.25 73 VAL A N 1
ATOM 568 C CA . VAL A 1 73 ? -9.396 -10.968 4.166 1.00 93.25 73 VAL A CA 1
ATOM 569 C C . VAL A 1 73 ? -10.366 -12.137 4.039 1.00 93.25 73 VAL A C 1
ATOM 571 O O . VAL A 1 73 ? -11.058 -12.264 3.039 1.00 93.25 73 VAL A O 1
ATOM 574 N N . GLN A 1 74 ? -10.428 -12.996 5.048 1.00 93.69 74 GLN A N 1
ATOM 575 C CA . GLN A 1 74 ? -11.275 -14.196 5.056 1.00 93.69 74 GLN A CA 1
ATOM 576 C C . GLN A 1 74 ? -12.642 -13.958 5.710 1.00 93.69 74 GLN A C 1
ATOM 578 O O . GLN A 1 74 ? -13.567 -14.745 5.527 1.00 93.69 74 GLN A O 1
ATOM 583 N N . GLY A 1 75 ? -12.774 -12.885 6.492 1.00 91.56 75 GLY A N 1
ATOM 584 C CA . GLY A 1 75 ? -14.027 -12.507 7.136 1.00 91.56 75 GLY A CA 1
ATOM 585 C C . GLY A 1 75 ? -13.841 -11.537 8.300 1.00 91.56 75 GLY A C 1
ATOM 586 O O . GLY A 1 75 ? -12.720 -11.149 8.643 1.00 91.56 75 GLY A O 1
ATOM 587 N N . PHE A 1 76 ? -14.963 -11.168 8.921 1.00 92.06 76 PHE A N 1
ATOM 588 C CA . PHE A 1 76 ? -15.042 -10.162 9.982 1.00 92.06 76 PHE A CA 1
ATOM 589 C C . PHE A 1 76 ? -15.845 -10.685 11.180 1.00 92.06 76 PHE A C 1
ATOM 591 O O . PHE A 1 76 ? -16.974 -11.158 11.020 1.00 92.06 76 PHE A O 1
ATOM 598 N N . ARG A 1 77 ? -15.308 -10.549 12.398 1.00 90.81 77 ARG A N 1
ATOM 599 C CA . ARG A 1 77 ? -16.002 -10.909 13.646 1.00 90.81 77 ARG A CA 1
ATOM 600 C C . ARG A 1 77 ? -15.758 -9.841 14.705 1.00 90.81 77 ARG A C 1
ATOM 602 O O . ARG A 1 77 ? -14.618 -9.588 15.082 1.00 90.81 77 ARG A O 1
ATOM 609 N N . GLY A 1 78 ? -16.833 -9.227 15.199 1.00 89.38 78 GLY A N 1
ATOM 610 C CA . GLY A 1 78 ? -16.744 -8.153 16.192 1.00 89.38 78 GLY A CA 1
ATOM 611 C C . GLY A 1 78 ? -15.823 -7.024 15.718 1.00 89.38 78 GLY A C 1
ATOM 612 O O . GLY A 1 78 ? -16.025 -6.472 14.641 1.00 89.38 78 GLY A O 1
ATOM 613 N N . ASN A 1 79 ? -14.782 -6.735 16.505 1.00 92.69 79 ASN A N 1
ATOM 614 C CA . ASN A 1 79 ? -13.751 -5.736 16.200 1.00 92.69 79 ASN A CA 1
ATOM 615 C C . ASN A 1 79 ? -12.455 -6.357 15.648 1.00 92.69 79 ASN A C 1
ATOM 617 O O . ASN A 1 79 ? -11.372 -5.800 15.847 1.00 92.69 79 ASN A O 1
ATOM 621 N N . SER A 1 80 ? -12.559 -7.499 14.971 1.00 95.56 80 SER A N 1
ATOM 622 C CA . SER A 1 80 ? -11.435 -8.222 14.380 1.00 95.56 80 SER A CA 1
ATOM 623 C C . SER A 1 80 ? -11.741 -8.644 12.942 1.00 95.56 80 SER A C 1
ATOM 625 O O . SER A 1 80 ? -12.888 -8.912 12.573 1.00 95.56 80 SER A O 1
ATOM 627 N N . PHE A 1 81 ? -10.697 -8.737 12.124 1.00 95.12 81 PHE A N 1
ATOM 628 C CA . PHE A 1 81 ? -10.757 -9.335 10.790 1.00 95.12 81 PHE A CA 1
ATOM 629 C C . PHE A 1 81 ? -9.808 -10.531 10.714 1.00 95.12 81 PHE A C 1
ATOM 631 O O . PHE A 1 81 ? -8.837 -10.597 11.464 1.00 95.12 81 PHE A O 1
ATOM 638 N N . TYR A 1 82 ? -10.087 -11.479 9.823 1.00 95.19 82 TYR A N 1
ATOM 639 C CA . TYR A 1 82 ? -9.276 -12.688 9.669 1.00 95.19 82 TYR A CA 1
ATOM 640 C C . TYR A 1 82 ? -8.429 -12.622 8.406 1.00 95.19 82 TYR A C 1
ATOM 642 O O . TYR A 1 82 ? -8.940 -12.310 7.331 1.00 95.19 82 TYR A O 1
ATOM 650 N N . VAL A 1 83 ? -7.141 -12.939 8.528 1.00 95.12 83 VAL A N 1
ATOM 651 C CA . VAL A 1 83 ? -6.212 -13.065 7.397 1.00 95.12 83 VAL A CA 1
ATOM 652 C C . VAL A 1 83 ? -5.357 -14.301 7.612 1.00 95.12 83 VAL A C 1
ATOM 654 O O . VAL A 1 83 ? -4.735 -14.439 8.661 1.00 95.12 83 VAL A O 1
ATOM 657 N N . GLN A 1 84 ? -5.303 -15.187 6.613 1.00 91.12 84 GLN A N 1
ATOM 658 C CA . GLN A 1 84 ? -4.496 -16.418 6.664 1.00 91.12 84 GLN A CA 1
ATOM 659 C C . GLN A 1 84 ? -4.769 -17.272 7.922 1.00 91.12 84 GLN A C 1
ATOM 661 O O . GLN A 1 84 ? -3.849 -17.806 8.530 1.00 91.12 84 GLN A O 1
ATOM 666 N N . GLY A 1 85 ? -6.032 -17.369 8.347 1.00 89.88 85 GLY A N 1
ATOM 667 C CA . GLY A 1 85 ? -6.438 -18.115 9.541 1.00 89.88 85 GLY A CA 1
ATOM 668 C C . GLY A 1 85 ? -6.131 -17.423 10.874 1.00 89.88 85 GLY A C 1
ATOM 669 O O . GLY A 1 85 ? -6.511 -17.942 11.919 1.00 89.88 85 GLY A O 1
ATOM 670 N N . MET A 1 86 ? -5.488 -16.251 10.868 1.00 93.00 86 MET A N 1
ATOM 671 C CA . MET A 1 86 ? -5.209 -15.476 12.077 1.00 93.00 86 MET A CA 1
ATOM 672 C C . MET A 1 86 ? -6.288 -14.426 12.318 1.00 93.00 86 MET A C 1
ATOM 674 O O . MET A 1 86 ? -6.648 -13.677 11.407 1.00 93.00 86 MET A O 1
ATOM 678 N N . GLU A 1 87 ? -6.752 -14.329 13.563 1.00 95.38 87 GLU A N 1
ATOM 679 C CA . GLU A 1 87 ? -7.575 -13.210 14.010 1.00 95.38 87 GLU A CA 1
ATOM 680 C C . GLU A 1 87 ? -6.706 -11.971 14.233 1.00 95.38 87 GLU A C 1
ATOM 682 O O . GLU A 1 87 ? -5.724 -12.006 14.974 1.00 95.38 87 GLU A O 1
ATOM 687 N N . VAL A 1 88 ? -7.090 -10.860 13.612 1.00 96.44 88 VAL A N 1
ATOM 688 C CA . VAL A 1 88 ? -6.410 -9.574 13.738 1.00 96.44 88 VAL A CA 1
ATOM 689 C C . VAL A 1 88 ? -7.370 -8.553 14.346 1.00 96.44 88 VAL A C 1
ATOM 691 O O . VAL A 1 88 ? -8.229 -8.009 13.641 1.00 96.44 88 VAL A O 1
ATOM 694 N N . PRO A 1 89 ? -7.234 -8.250 15.647 1.00 96.31 89 PRO A N 1
ATOM 695 C CA . PRO A 1 89 ? -7.986 -7.174 16.275 1.00 96.31 89 PRO A CA 1
ATOM 696 C C . PRO A 1 89 ? -7.653 -5.817 15.642 1.00 96.31 89 PRO A C 1
ATOM 698 O O . PRO A 1 89 ? -6.488 -5.468 15.448 1.00 96.31 89 PRO A O 1
ATOM 701 N N . LEU A 1 90 ? -8.663 -4.982 15.390 1.00 95.44 90 LEU A N 1
ATOM 702 C CA . LEU A 1 90 ? -8.459 -3.648 14.807 1.00 95.44 90 LEU A CA 1
ATOM 703 C C . LEU A 1 90 ? -7.517 -2.779 15.656 1.00 95.44 90 LEU A C 1
ATOM 705 O O . LEU A 1 90 ? -6.696 -2.043 15.116 1.00 95.44 90 LEU A O 1
ATOM 709 N N . LYS A 1 91 ? -7.600 -2.908 16.988 1.00 94.94 91 LYS A N 1
ATOM 710 C CA . LYS A 1 91 ? -6.762 -2.172 17.951 1.00 94.94 91 LYS A CA 1
ATOM 711 C C . LYS A 1 91 ? -5.272 -2.506 17.855 1.00 94.94 91 LYS A C 1
ATOM 713 O O . LYS A 1 91 ? -4.449 -1.712 18.292 1.00 94.94 91 LYS A O 1
ATOM 718 N N . THR A 1 92 ? -4.928 -3.685 17.332 1.00 95.88 92 THR A N 1
ATOM 719 C CA . THR A 1 92 ? -3.532 -4.119 17.198 1.00 95.88 92 THR A CA 1
ATOM 720 C C . THR A 1 92 ? -2.922 -3.707 15.869 1.00 95.88 92 THR A C 1
ATOM 722 O O . THR A 1 92 ? -1.741 -3.946 15.664 1.00 95.88 92 THR A O 1
ATOM 725 N N . VAL A 1 93 ? -3.684 -3.100 14.957 1.00 96.62 93 VAL A N 1
ATOM 726 C CA . VAL A 1 93 ? -3.156 -2.623 13.678 1.00 96.62 93 VAL A CA 1
ATOM 727 C C . VAL A 1 93 ? -2.597 -1.214 13.856 1.00 96.62 93 VAL A C 1
ATOM 729 O O . VAL A 1 93 ? -3.295 -0.306 14.289 1.00 96.62 93 VAL A O 1
ATOM 732 N N . GLU A 1 94 ? -1.335 -1.017 13.489 1.00 96.75 94 GLU A N 1
ATOM 733 C CA . GLU A 1 94 ? -0.680 0.293 13.501 1.00 96.75 94 GLU A CA 1
ATOM 734 C C . GLU A 1 94 ? -0.788 0.977 12.140 1.00 96.75 94 GLU A C 1
ATOM 736 O O . GLU A 1 94 ? -1.059 2.174 12.049 1.00 96.75 94 GLU A O 1
ATOM 741 N N . LYS A 1 95 ? -0.558 0.230 11.054 1.00 96.81 95 LYS A N 1
ATOM 742 C CA . LYS A 1 95 ? -0.569 0.784 9.698 1.00 96.81 95 LYS A CA 1
ATOM 743 C C . LYS A 1 95 ? -1.316 -0.115 8.735 1.00 96.81 95 LYS A C 1
ATOM 745 O O . LYS A 1 95 ? -1.230 -1.335 8.820 1.00 96.81 95 LYS A O 1
ATOM 750 N N . VAL A 1 96 ? -1.971 0.498 7.758 1.00 95.12 96 VAL A N 1
ATOM 751 C CA . VAL A 1 96 ? -2.587 -0.187 6.619 1.00 95.12 96 VAL A CA 1
ATOM 752 C C . VAL A 1 96 ? -1.996 0.374 5.339 1.00 95.12 96 VAL A C 1
ATOM 754 O O . VAL A 1 96 ? -1.882 1.588 5.167 1.00 95.12 96 VAL A O 1
ATOM 757 N N . ARG A 1 97 ? -1.615 -0.501 4.415 1.00 93.12 97 ARG A N 1
ATOM 758 C CA . ARG A 1 97 ? -1.124 -0.121 3.099 1.00 93.12 97 ARG A CA 1
ATOM 759 C C . ARG A 1 97 ? -2.129 -0.532 2.035 1.00 93.12 97 ARG A C 1
ATOM 761 O O . ARG A 1 97 ? -2.387 -1.712 1.835 1.00 93.12 97 ARG A O 1
ATOM 768 N N . LEU A 1 98 ? -2.642 0.458 1.313 1.00 88.00 98 LEU A N 1
ATOM 769 C CA . LEU A 1 98 ? -3.601 0.267 0.230 1.00 88.00 98 LEU A CA 1
ATOM 770 C C . LEU A 1 98 ? -2.966 0.605 -1.118 1.00 88.00 98 LEU A C 1
ATOM 772 O O . LEU A 1 98 ? -2.167 1.539 -1.239 1.00 88.00 98 LEU A O 1
ATOM 776 N N . ARG A 1 99 ? -3.359 -0.120 -2.162 1.00 81.25 99 ARG A N 1
ATOM 777 C CA . ARG A 1 99 ? -2.907 0.099 -3.543 1.00 81.25 99 ARG A CA 1
ATOM 778 C C . ARG A 1 99 ? -3.989 0.829 -4.347 1.00 81.25 99 ARG A C 1
ATOM 780 O O . ARG A 1 99 ? -5.164 0.594 -4.117 1.00 81.25 99 ARG A O 1
ATOM 787 N N . ASN A 1 100 ? -3.594 1.711 -5.271 1.00 71.12 100 ASN A N 1
ATOM 788 C CA . ASN A 1 100 ? -4.439 2.241 -6.361 1.00 71.12 100 ASN A CA 1
ATOM 789 C C . ASN A 1 100 ? -5.807 2.851 -5.972 1.00 71.12 100 ASN A C 1
ATOM 791 O O . ASN A 1 100 ? -6.723 2.889 -6.789 1.00 71.12 100 ASN A O 1
ATOM 795 N N . HIS A 1 101 ? -5.970 3.348 -4.751 1.00 73.06 101 HIS A N 1
ATOM 796 C CA . HIS A 1 101 ? -7.284 3.759 -4.240 1.00 73.06 101 HIS A CA 1
ATOM 797 C C . HIS A 1 101 ? -7.578 5.263 -4.414 1.00 73.06 101 HIS A C 1
ATOM 799 O O . HIS A 1 101 ? -8.722 5.672 -4.264 1.00 73.06 101 HIS A O 1
ATOM 805 N N . THR A 1 102 ? -6.585 6.100 -4.756 1.00 74.06 102 THR A N 1
ATOM 806 C CA . THR A 1 102 ? -6.808 7.502 -5.170 1.00 74.06 102 THR A CA 1
ATOM 807 C C . THR A 1 102 ? -6.586 7.677 -6.670 1.00 74.06 102 THR A C 1
ATOM 809 O O . THR A 1 102 ? -5.785 6.951 -7.260 1.00 74.06 102 THR A O 1
ATOM 812 N N . GLY A 1 103 ? -7.236 8.675 -7.284 1.00 75.69 103 GLY A N 1
ATOM 813 C CA . GLY A 1 103 ? -7.060 8.997 -8.709 1.00 75.69 103 GLY A CA 1
ATOM 814 C C . GLY A 1 103 ? -5.589 9.186 -9.096 1.00 75.69 103 GLY A C 1
ATOM 815 O O . GLY A 1 103 ? -5.099 8.507 -9.994 1.00 75.69 103 GLY A O 1
ATOM 816 N N . GLY A 1 104 ? -4.838 9.984 -8.327 1.00 78.31 104 GLY A N 1
ATOM 817 C CA . GLY A 1 104 ? -3.398 10.168 -8.550 1.00 78.31 104 GLY A CA 1
ATOM 818 C C . GLY A 1 104 ? -2.585 8.870 -8.449 1.00 78.31 104 GLY A C 1
ATOM 819 O O . GLY A 1 104 ? -1.656 8.663 -9.222 1.00 78.31 104 GLY A O 1
ATOM 820 N N . ARG A 1 105 ? -2.962 7.938 -7.561 1.00 81.38 105 ARG A N 1
ATOM 821 C CA . ARG A 1 105 ? -2.294 6.628 -7.451 1.00 81.38 105 ARG A CA 1
ATOM 822 C C . ARG A 1 105 ? -2.657 5.673 -8.581 1.00 81.38 105 ARG A C 1
ATOM 824 O O . ARG A 1 105 ? -1.812 4.870 -8.968 1.00 81.38 105 ARG A O 1
ATOM 831 N N . LYS A 1 106 ? -3.877 5.757 -9.121 1.00 81.06 106 LYS A N 1
ATOM 832 C CA . LYS A 1 106 ? -4.270 5.021 -10.333 1.00 81.06 106 LYS A CA 1
ATOM 833 C C . LYS A 1 106 ? -3.440 5.486 -11.528 1.00 81.06 106 LYS A C 1
ATOM 835 O O . LYS A 1 106 ? -2.857 4.644 -12.208 1.00 81.06 106 LYS A O 1
ATOM 840 N N . VAL A 1 107 ? -3.297 6.802 -11.702 1.00 83.31 107 VAL A N 1
ATOM 841 C CA . VAL A 1 107 ? -2.429 7.396 -12.732 1.00 83.31 107 VAL A CA 1
ATOM 842 C C . VAL A 1 107 ? -0.973 6.989 -12.516 1.00 83.31 107 VAL A C 1
ATOM 844 O O . VAL A 1 107 ? -0.339 6.522 -13.452 1.00 83.31 107 VAL A O 1
ATOM 847 N N . ALA A 1 108 ? -0.453 7.058 -11.288 1.00 83.12 108 ALA A N 1
ATOM 848 C CA . ALA A 1 108 ? 0.915 6.632 -10.987 1.00 83.12 108 ALA A CA 1
ATOM 849 C C . ALA A 1 108 ? 1.148 5.133 -11.263 1.00 83.12 108 ALA A C 1
ATOM 851 O O . ALA A 1 108 ? 2.212 4.749 -11.743 1.00 83.12 108 ALA A O 1
ATOM 852 N N . ASN A 1 109 ? 0.156 4.272 -11.013 1.00 84.38 109 ASN A N 1
ATOM 853 C CA . ASN A 1 109 ? 0.242 2.853 -11.361 1.00 84.38 109 ASN A CA 1
ATOM 854 C C . ASN A 1 109 ? 0.257 2.639 -12.876 1.00 84.38 109 ASN A C 1
ATOM 856 O O . ASN A 1 109 ? 1.094 1.875 -13.352 1.00 84.38 109 ASN A O 1
ATOM 860 N N . PHE A 1 110 ? -0.649 3.293 -13.607 1.00 85.12 110 PHE A N 1
ATOM 861 C CA . PHE A 1 110 ? -0.734 3.180 -15.061 1.00 85.12 110 PHE A CA 1
ATOM 862 C C . PHE A 1 110 ? 0.499 3.786 -15.738 1.00 85.12 110 PHE A C 1
ATOM 864 O O . PHE A 1 110 ? 1.246 3.067 -16.392 1.00 85.12 110 PHE A O 1
ATOM 871 N N . GLY A 1 111 ? 0.770 5.069 -15.498 1.00 85.25 111 GLY A N 1
ATOM 872 C CA . GLY A 1 111 ? 1.917 5.787 -16.049 1.00 85.25 111 GLY A CA 1
ATOM 873 C C . GLY A 1 111 ? 3.246 5.169 -15.626 1.00 85.25 111 GLY A C 1
ATOM 874 O O . GLY A 1 111 ? 4.119 4.973 -16.462 1.00 85.25 111 GLY A O 1
ATOM 875 N N . GLY A 1 112 ? 3.382 4.756 -14.362 1.00 83.38 112 GLY A N 1
ATOM 876 C CA . GLY A 1 112 ? 4.574 4.050 -13.897 1.00 83.38 112 GLY A CA 1
ATOM 877 C C . GLY A 1 112 ? 4.789 2.715 -14.611 1.00 83.38 112 GLY A C 1
ATOM 878 O O . GLY A 1 112 ? 5.907 2.405 -15.010 1.00 83.38 112 GLY A O 1
ATOM 879 N N . SER A 1 113 ? 3.723 1.934 -14.827 1.00 86.19 113 SER A N 1
ATOM 880 C CA . SER A 1 113 ? 3.816 0.682 -15.589 1.00 86.19 113 SER A CA 1
ATOM 881 C C . SER A 1 113 ? 4.138 0.936 -17.060 1.00 86.19 113 SER A C 1
ATOM 883 O O . SER A 1 113 ? 4.996 0.258 -17.611 1.00 86.19 113 SER A O 1
ATOM 885 N N . PHE A 1 114 ? 3.488 1.922 -17.679 1.00 88.38 114 PHE A N 1
ATOM 886 C CA . PHE A 1 114 ? 3.702 2.283 -19.076 1.00 88.38 114 PHE A CA 1
ATOM 887 C C . PHE A 1 114 ? 5.140 2.742 -19.323 1.00 88.38 114 PHE A C 1
ATOM 889 O O . PHE A 1 114 ? 5.820 2.176 -20.170 1.00 88.38 114 PHE A O 1
ATOM 896 N N . LEU A 1 115 ? 5.633 3.702 -18.537 1.00 87.94 115 LEU A N 1
ATOM 897 C CA . LEU A 1 115 ? 6.992 4.232 -18.666 1.00 87.94 115 LEU A CA 1
ATOM 898 C C . LEU A 1 115 ? 8.054 3.172 -18.376 1.00 87.94 115 LEU A C 1
ATOM 900 O O . LEU A 1 115 ? 9.062 3.110 -19.074 1.00 87.94 115 LEU A O 1
ATOM 904 N N . LYS A 1 116 ? 7.813 2.296 -17.391 1.00 88.06 116 LYS A N 1
ATOM 905 C CA . LYS A 1 116 ? 8.701 1.165 -17.115 1.00 88.06 116 LYS A CA 1
ATOM 906 C C . LYS A 1 116 ? 8.757 0.212 -18.313 1.00 88.06 116 LYS A C 1
ATOM 908 O O . LYS A 1 116 ? 9.843 -0.151 -18.746 1.00 88.06 116 LYS A O 1
ATOM 913 N N . THR A 1 117 ? 7.614 -0.190 -18.866 1.00 85.25 117 THR A N 1
ATOM 914 C CA . THR A 1 117 ? 7.585 -1.109 -20.014 1.00 85.25 117 THR A CA 1
ATOM 915 C C . THR A 1 117 ? 8.187 -0.463 -21.260 1.00 85.25 117 THR A C 1
ATOM 917 O O . THR A 1 117 ? 9.066 -1.052 -21.881 1.00 85.25 117 THR A O 1
ATOM 920 N N . ALA A 1 118 ? 7.781 0.765 -21.590 1.00 84.44 118 ALA A N 1
ATOM 921 C CA . ALA A 1 118 ? 8.307 1.507 -22.731 1.00 84.44 118 ALA A CA 1
ATOM 922 C C . ALA A 1 118 ? 9.822 1.718 -22.605 1.00 84.44 118 ALA A C 1
ATOM 924 O O . ALA A 1 118 ? 10.563 1.394 -23.527 1.00 84.44 118 ALA A O 1
ATOM 925 N N . GLY A 1 119 ? 10.301 2.176 -21.445 1.00 82.38 119 GLY A N 1
ATOM 926 C CA . GLY A 1 119 ? 11.728 2.357 -21.185 1.00 82.38 119 GLY A CA 1
ATOM 927 C C . GLY A 1 119 ? 12.523 1.057 -21.317 1.00 82.38 119 GLY A C 1
ATOM 928 O O . GLY A 1 119 ? 13.581 1.053 -21.936 1.00 82.38 119 GLY A O 1
ATOM 929 N N . ALA A 1 120 ? 12.005 -0.072 -20.825 1.00 86.75 120 ALA A N 1
ATOM 930 C CA . ALA A 1 120 ? 12.668 -1.367 -20.994 1.00 86.75 120 ALA A CA 1
ATOM 931 C C . ALA A 1 120 ? 12.774 -1.776 -22.476 1.00 86.75 120 ALA A C 1
ATOM 933 O O . ALA A 1 120 ? 13.849 -2.163 -22.933 1.00 86.75 120 ALA A O 1
ATOM 934 N N . VAL A 1 121 ? 11.683 -1.633 -23.237 1.00 88.19 121 VAL A N 1
ATOM 935 C CA . VAL A 1 121 ? 11.648 -1.961 -24.672 1.00 88.19 121 VAL A CA 1
ATOM 936 C C . VAL A 1 121 ? 12.598 -1.064 -25.464 1.00 88.19 121 VAL A C 1
ATOM 938 O O . VAL A 1 121 ? 13.426 -1.568 -26.217 1.00 88.19 121 VAL A O 1
ATOM 941 N N . PHE A 1 122 ? 12.545 0.255 -25.267 1.00 85.44 122 PHE A N 1
ATOM 942 C CA . PHE A 1 122 ? 13.417 1.183 -25.991 1.00 85.44 122 PHE A CA 1
ATOM 943 C C . PHE A 1 122 ? 14.890 1.059 -25.588 1.00 85.44 122 PHE A C 1
ATOM 945 O O . PHE A 1 122 ? 15.762 1.293 -26.421 1.00 85.44 122 PHE A O 1
ATOM 952 N N . THR A 1 123 ? 15.187 0.621 -24.360 1.00 86.62 123 THR A N 1
ATOM 953 C CA . THR A 1 123 ? 16.563 0.300 -23.949 1.00 86.62 123 THR A CA 1
ATOM 954 C C . THR A 1 123 ? 17.085 -0.880 -24.765 1.00 86.62 123 THR A C 1
ATOM 956 O O . THR A 1 123 ? 18.197 -0.824 -25.283 1.00 86.62 123 THR A O 1
ATOM 959 N N . LEU A 1 124 ? 16.265 -1.921 -24.944 1.00 86.00 124 LEU A N 1
ATOM 960 C CA . LEU A 1 124 ? 16.618 -3.091 -25.748 1.00 86.00 124 LEU A CA 1
ATOM 961 C C . LEU A 1 124 ? 16.774 -2.740 -27.235 1.00 86.00 124 LEU A C 1
ATOM 963 O O . LEU A 1 124 ? 17.744 -3.160 -27.859 1.00 86.00 124 LEU A O 1
ATOM 967 N N . VAL A 1 125 ? 15.879 -1.916 -27.789 1.00 84.44 125 VAL A N 1
ATOM 968 C CA . VAL A 1 125 ? 15.996 -1.411 -29.170 1.00 84.44 125 VAL A CA 1
ATOM 969 C C . VAL A 1 125 ? 17.273 -0.583 -29.350 1.00 84.44 125 VAL A C 1
ATOM 971 O O . VAL A 1 125 ? 18.005 -0.791 -30.316 1.00 84.44 125 VAL A O 1
ATOM 974 N N . GLY A 1 126 ? 17.580 0.315 -28.409 1.00 80.94 126 GLY A N 1
ATOM 975 C CA . GLY A 1 126 ? 18.810 1.110 -28.423 1.00 80.94 126 GLY A CA 1
ATOM 976 C C . GLY A 1 126 ? 20.068 0.242 -28.361 1.00 80.94 126 GLY A C 1
ATOM 977 O O . GLY A 1 126 ? 21.003 0.468 -29.128 1.00 80.94 126 GLY A O 1
ATOM 978 N N . ALA A 1 127 ? 20.065 -0.797 -27.521 1.00 84.19 127 ALA A N 1
ATOM 979 C CA . ALA A 1 127 ? 21.159 -1.759 -27.432 1.00 84.19 127 ALA A CA 1
ATOM 980 C C . ALA A 1 127 ? 21.345 -2.543 -28.742 1.00 84.19 127 ALA A C 1
ATOM 982 O O . ALA A 1 127 ? 2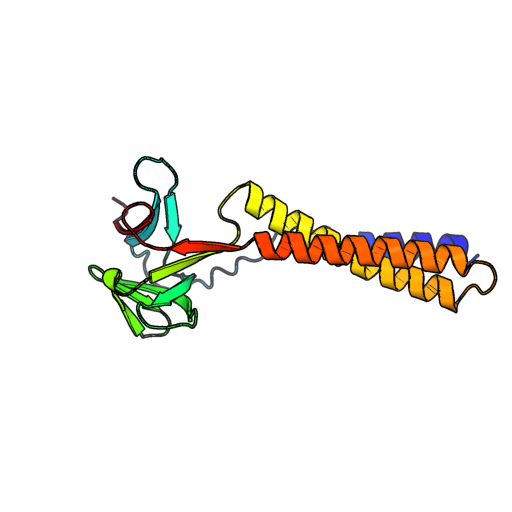2.467 -2.645 -29.234 1.00 84.19 127 ALA A O 1
ATOM 983 N N . ILE A 1 128 ? 20.261 -3.041 -29.351 1.00 84.06 128 ILE A N 1
ATOM 984 C CA . ILE A 1 128 ? 20.325 -3.724 -30.653 1.00 84.06 128 ILE A CA 1
ATOM 985 C C . ILE A 1 128 ? 20.918 -2.791 -31.710 1.00 84.06 128 ILE A C 1
ATOM 987 O O . ILE A 1 128 ? 21.845 -3.189 -32.407 1.00 84.06 128 ILE A O 1
ATOM 991 N N . ASN A 1 129 ? 20.446 -1.545 -31.796 1.00 81.50 129 ASN A N 1
ATOM 992 C CA . ASN A 1 129 ? 20.965 -0.577 -32.763 1.00 81.50 129 ASN A CA 1
ATOM 993 C C . ASN A 1 129 ? 22.446 -0.251 -32.527 1.00 81.50 129 ASN A C 1
ATOM 995 O O . ASN A 1 129 ? 23.199 -0.141 -33.490 1.00 81.50 129 ASN A O 1
ATOM 999 N N . PHE A 1 130 ? 22.878 -0.158 -31.267 1.00 83.31 130 PHE A N 1
ATOM 1000 C CA . PHE A 1 130 ? 24.278 0.072 -30.912 1.00 83.31 130 PHE A CA 1
ATOM 1001 C C . PHE A 1 130 ? 25.205 -1.071 -31.362 1.00 83.31 130 PHE A C 1
ATOM 1003 O O . PHE A 1 130 ? 26.313 -0.819 -31.839 1.00 83.31 130 PHE A O 1
ATOM 1010 N N . PHE A 1 131 ? 24.765 -2.326 -31.221 1.00 83.56 131 PHE A N 1
ATOM 1011 C CA . PHE A 1 131 ? 25.563 -3.489 -31.622 1.00 83.56 131 PHE A CA 1
ATOM 1012 C C . PHE A 1 131 ? 25.462 -3.806 -33.120 1.00 83.56 131 PHE A C 1
ATOM 1014 O O . PHE A 1 131 ? 26.446 -4.258 -33.701 1.00 83.56 131 PHE A O 1
ATOM 1021 N N . ALA A 1 132 ? 24.306 -3.569 -33.745 1.00 84.56 132 ALA A N 1
ATOM 1022 C CA . ALA A 1 132 ? 24.051 -3.925 -35.140 1.00 84.56 132 ALA A CA 1
ATOM 1023 C C . ALA A 1 132 ? 24.570 -2.888 -36.149 1.00 84.56 132 ALA A C 1
ATOM 1025 O O . ALA A 1 132 ? 24.959 -3.272 -37.248 1.00 84.56 132 ALA A O 1
ATOM 1026 N N . ASN A 1 133 ? 24.603 -1.597 -35.791 1.00 78.31 133 ASN A N 1
ATOM 1027 C CA . ASN A 1 133 ? 25.015 -0.521 -36.696 1.00 78.31 133 ASN A CA 1
ATOM 1028 C C . ASN A 1 133 ? 26.232 0.217 -36.124 1.00 78.31 133 ASN A C 1
ATOM 1030 O O . ASN A 1 133 ? 26.109 1.048 -35.225 1.00 78.31 133 ASN A O 1
ATOM 1034 N N . ALA A 1 134 ? 27.425 -0.094 -36.642 1.00 72.06 134 ALA A N 1
ATOM 1035 C CA . ALA A 1 134 ? 28.678 0.495 -36.165 1.00 72.06 134 ALA A CA 1
ATOM 1036 C C . ALA A 1 134 ? 28.768 2.014 -36.411 1.00 72.06 134 ALA A C 1
ATOM 1038 O O . ALA A 1 134 ? 29.354 2.718 -35.587 1.00 72.06 134 ALA A O 1
ATOM 1039 N N . ASP A 1 135 ? 28.141 2.503 -37.484 1.00 78.44 135 ASP A N 1
ATOM 1040 C CA . ASP A 1 135 ? 28.171 3.916 -37.881 1.00 78.44 135 ASP A CA 1
ATOM 1041 C C . ASP A 1 135 ? 27.215 4.791 -37.043 1.00 78.44 135 ASP A C 1
ATOM 1043 O O . ASP A 1 135 ? 27.524 5.946 -36.755 1.00 78.44 135 ASP A O 1
ATOM 1047 N N . ASP A 1 136 ? 26.121 4.212 -36.529 1.00 73.31 136 ASP A N 1
ATOM 1048 C CA . ASP A 1 136 ? 25.052 4.927 -35.803 1.00 73.31 136 ASP A CA 1
ATOM 1049 C C . ASP A 1 136 ? 25.075 4.681 -34.281 1.00 73.31 136 ASP A C 1
ATOM 1051 O O . ASP A 1 136 ? 24.085 4.858 -33.563 1.00 73.31 136 ASP A O 1
ATOM 1055 N N . ARG A 1 137 ? 26.233 4.291 -33.734 1.00 81.19 137 ARG A N 1
ATOM 1056 C CA . ARG A 1 137 ? 26.390 4.002 -32.295 1.00 81.19 137 ARG A CA 1
ATOM 1057 C C . ARG A 1 137 ? 25.988 5.166 -31.386 1.00 81.19 137 ARG A C 1
ATOM 1059 O O . ARG A 1 137 ? 25.522 4.932 -30.270 1.00 81.19 137 ARG A O 1
ATOM 1066 N N . LYS A 1 138 ? 26.155 6.414 -31.838 1.00 83.69 138 LYS A N 1
ATOM 1067 C CA . LYS A 1 138 ? 25.753 7.608 -31.073 1.00 83.69 138 LYS A CA 1
ATOM 1068 C C . LYS A 1 138 ? 24.236 7.676 -30.880 1.00 83.69 138 LYS A C 1
ATOM 1070 O O . LYS A 1 138 ? 23.792 7.914 -29.758 1.00 83.69 138 LYS A O 1
ATOM 1075 N N . ASP A 1 139 ? 23.460 7.380 -31.916 1.00 79.25 139 ASP A N 1
ATOM 1076 C CA . ASP A 1 139 ? 21.994 7.388 -31.859 1.00 79.25 139 ASP A CA 1
ATOM 1077 C C . ASP A 1 139 ? 21.464 6.227 -31.009 1.00 79.25 139 ASP A C 1
ATOM 1079 O O . ASP A 1 139 ? 20.536 6.397 -30.210 1.00 79.25 139 ASP A O 1
ATOM 1083 N N . GLY A 1 140 ? 22.112 5.058 -31.099 1.00 78.12 140 GLY A N 1
ATOM 1084 C CA . GLY A 1 140 ? 21.846 3.917 -30.217 1.00 78.12 140 GLY A CA 1
ATOM 1085 C C . GLY A 1 140 ? 22.054 4.259 -28.736 1.00 78.12 140 GLY A C 1
ATOM 1086 O O . GLY A 1 140 ? 21.182 3.981 -27.909 1.00 78.12 140 GLY A O 1
ATOM 1087 N N . LEU A 1 141 ? 23.160 4.936 -28.401 1.00 85.31 141 LEU A N 1
ATOM 1088 C CA . LEU A 1 141 ? 23.456 5.396 -27.037 1.00 85.31 141 LEU A CA 1
ATOM 1089 C C . LEU A 1 141 ? 22.452 6.440 -26.532 1.00 85.31 141 LEU A C 1
ATOM 1091 O O . LEU A 1 141 ? 22.009 6.344 -25.388 1.00 85.31 141 LEU A O 1
ATOM 1095 N N . GLN A 1 142 ? 22.069 7.414 -27.362 1.00 84.69 142 GLN A N 1
ATOM 1096 C CA . GLN A 1 142 ? 21.073 8.426 -26.989 1.00 84.69 142 GLN A CA 1
ATOM 1097 C C . GLN A 1 142 ? 19.699 7.798 -26.736 1.00 84.69 142 GLN A C 1
ATOM 1099 O O . GLN A 1 142 ? 19.067 8.078 -25.715 1.00 84.69 142 GLN A O 1
ATOM 1104 N N . THR A 1 143 ? 19.270 6.893 -27.621 1.00 82.94 143 THR A N 1
ATOM 1105 C CA . THR A 1 143 ? 18.010 6.150 -27.479 1.00 82.94 143 THR A CA 1
ATOM 1106 C C . THR A 1 143 ? 18.013 5.321 -26.199 1.00 82.94 143 THR A C 1
ATOM 1108 O O . THR A 1 143 ? 17.061 5.373 -25.421 1.00 82.94 143 THR A O 1
ATOM 1111 N N . MET A 1 144 ? 19.108 4.605 -25.934 1.00 82.81 144 MET A N 1
ATOM 1112 C CA . MET A 1 144 ? 19.268 3.810 -24.719 1.00 82.81 144 MET A CA 1
ATOM 1113 C C . MET A 1 144 ? 19.261 4.690 -23.459 1.00 82.81 144 MET A C 1
ATOM 1115 O O . MET A 1 144 ? 18.578 4.367 -22.491 1.00 82.81 144 MET A O 1
ATOM 1119 N N . GLY A 1 145 ? 19.958 5.830 -23.472 1.00 86.19 145 GLY A N 1
ATOM 1120 C CA . GLY A 1 145 ? 19.999 6.769 -22.347 1.00 86.19 145 GLY A CA 1
ATOM 1121 C C . GLY A 1 145 ? 18.630 7.378 -22.020 1.00 86.19 145 GLY A C 1
ATOM 1122 O O . GLY A 1 145 ? 18.207 7.390 -20.857 1.00 86.19 145 GLY A O 1
ATOM 1123 N N . ALA A 1 146 ? 17.890 7.819 -23.041 1.00 85.31 146 ALA A N 1
ATOM 1124 C CA . ALA A 1 146 ? 16.520 8.302 -22.878 1.00 85.31 146 ALA A CA 1
ATOM 1125 C C . ALA A 1 146 ? 15.598 7.195 -22.337 1.00 85.31 146 ALA A C 1
ATOM 1127 O O . ALA A 1 146 ? 14.808 7.424 -21.417 1.00 85.31 146 ALA A O 1
ATOM 1128 N N . ALA A 1 147 ? 15.743 5.971 -22.844 1.00 84.88 147 ALA A N 1
ATOM 1129 C CA . ALA A 1 147 ? 14.937 4.831 -22.432 1.00 84.88 147 ALA A CA 1
ATOM 1130 C C . ALA A 1 147 ? 15.195 4.392 -20.980 1.00 84.88 147 ALA A C 1
ATOM 1132 O O . A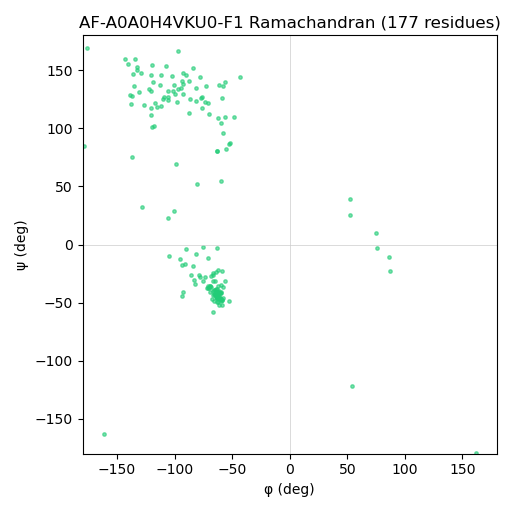LA A 1 147 ? 14.241 4.122 -20.247 1.00 84.88 147 ALA A O 1
ATOM 1133 N N . ILE A 1 148 ? 16.451 4.405 -20.525 1.00 88.88 148 ILE A N 1
ATOM 1134 C CA . ILE A 1 148 ? 16.812 4.155 -19.121 1.00 88.88 148 ILE A CA 1
ATOM 1135 C C . ILE A 1 148 ? 16.191 5.220 -18.212 1.00 88.88 148 ILE A C 1
ATOM 1137 O O . ILE A 1 148 ? 15.661 4.898 -17.147 1.00 88.88 148 I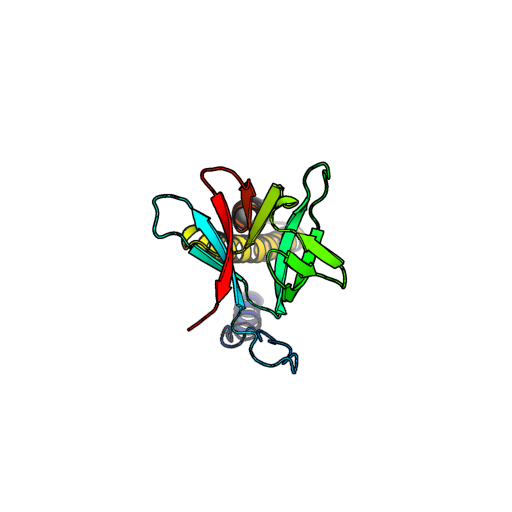LE A O 1
ATOM 1141 N N . THR A 1 149 ? 16.199 6.482 -18.644 1.00 89.50 149 THR A N 1
ATOM 1142 C CA . THR A 1 149 ? 15.587 7.583 -17.888 1.00 89.50 149 THR A CA 1
ATOM 1143 C C . THR A 1 149 ? 14.079 7.373 -17.732 1.00 89.50 149 THR A C 1
ATOM 1145 O O . THR A 1 149 ? 13.550 7.466 -16.622 1.00 89.50 149 THR A O 1
ATOM 1148 N N . LEU A 1 150 ? 13.387 7.001 -18.814 1.00 87.56 150 LEU A N 1
ATOM 1149 C CA . LEU A 1 150 ? 11.959 6.661 -18.781 1.00 87.56 150 LEU A CA 1
ATOM 1150 C C . LEU A 1 150 ? 11.684 5.438 -17.900 1.00 87.56 150 LEU A C 1
ATOM 1152 O O . LEU A 1 150 ? 10.734 5.448 -17.118 1.00 87.56 150 LEU A O 1
ATOM 1156 N N . TYR A 1 151 ? 12.537 4.414 -17.967 1.00 85.88 151 TYR A N 1
ATOM 1157 C CA . TYR A 1 151 ? 12.440 3.233 -17.113 1.00 85.88 151 TYR A CA 1
ATOM 1158 C C . TYR A 1 151 ? 12.558 3.600 -15.627 1.00 85.88 151 TYR A C 1
ATOM 1160 O O . TYR A 1 151 ? 11.725 3.189 -14.813 1.00 85.88 151 TYR A O 1
ATOM 1168 N N . GLY A 1 152 ? 13.551 4.423 -15.278 1.00 88.25 152 GLY A N 1
ATOM 1169 C CA . GLY A 1 152 ? 13.760 4.937 -13.925 1.00 88.25 152 GLY A CA 1
ATOM 1170 C C . GLY A 1 152 ? 12.574 5.764 -13.425 1.00 88.25 152 GLY A C 1
ATOM 1171 O O . GLY A 1 152 ? 12.064 5.515 -12.329 1.00 88.25 152 GLY A O 1
ATOM 1172 N N . ALA A 1 153 ? 12.064 6.679 -14.254 1.00 88.69 153 ALA A N 1
ATOM 1173 C CA . ALA A 1 153 ? 10.854 7.447 -13.955 1.00 88.69 153 ALA A CA 1
ATOM 1174 C C . ALA A 1 153 ? 9.633 6.531 -13.748 1.00 88.69 153 ALA A C 1
ATOM 1176 O O . ALA A 1 153 ? 8.850 6.725 -12.813 1.00 88.69 153 ALA A O 1
ATOM 1177 N N . GLY A 1 154 ? 9.509 5.485 -14.570 1.00 83.94 154 GLY A N 1
ATOM 1178 C CA . GLY A 1 154 ? 8.483 4.457 -14.451 1.00 83.94 154 GLY A CA 1
ATOM 1179 C C . GLY A 1 154 ? 8.540 3.718 -13.117 1.00 83.94 154 GLY A C 1
ATOM 1180 O O . GLY A 1 154 ? 7.518 3.600 -12.440 1.00 83.94 154 GLY A O 1
ATOM 1181 N N . ILE A 1 155 ? 9.729 3.287 -12.682 1.00 86.25 155 ILE A N 1
ATOM 1182 C CA . ILE A 1 155 ? 9.933 2.680 -11.356 1.00 86.25 155 ILE A CA 1
ATOM 1183 C C . ILE A 1 155 ? 9.512 3.642 -10.242 1.00 86.25 155 ILE A C 1
ATOM 1185 O O . ILE A 1 155 ? 8.770 3.236 -9.342 1.00 86.25 155 ILE A O 1
ATOM 1189 N N . GLY A 1 156 ? 9.949 4.903 -10.308 1.00 86.50 156 GLY A N 1
ATOM 1190 C CA . GLY A 1 156 ? 9.630 5.918 -9.304 1.00 86.50 156 GLY A CA 1
ATOM 1191 C C . GLY A 1 156 ? 8.123 6.131 -9.157 1.00 86.50 156 GLY A C 1
ATOM 1192 O O . GLY A 1 156 ? 7.569 5.990 -8.064 1.00 86.50 156 GLY A O 1
ATOM 1193 N N . LEU A 1 157 ? 7.424 6.368 -10.269 1.00 84.69 157 LEU A N 1
ATOM 1194 C CA . LEU A 1 157 ? 5.964 6.507 -10.280 1.00 84.69 157 LEU A CA 1
ATOM 1195 C C . LEU A 1 157 ? 5.259 5.237 -9.795 1.00 84.69 157 LEU A C 1
ATOM 1197 O O . LEU A 1 157 ? 4.302 5.297 -9.020 1.00 84.69 157 LEU A O 1
ATOM 1201 N N . HIS A 1 158 ? 5.763 4.069 -10.183 1.00 80.25 158 HIS A N 1
ATOM 1202 C CA . HIS A 1 158 ? 5.201 2.796 -9.762 1.00 80.25 158 HIS A CA 1
ATOM 1203 C C . HIS A 1 158 ? 5.363 2.538 -8.256 1.00 80.25 158 HIS A C 1
ATOM 1205 O O . HIS A 1 158 ? 4.544 1.825 -7.671 1.00 80.25 158 HIS A O 1
ATOM 1211 N N . ALA A 1 159 ? 6.366 3.120 -7.596 1.00 83.00 159 ALA A N 1
ATOM 1212 C CA . ALA A 1 159 ? 6.500 3.062 -6.142 1.00 83.00 159 ALA A CA 1
ATOM 1213 C C . ALA A 1 159 ? 5.400 3.876 -5.431 1.00 83.00 159 ALA A C 1
ATOM 1215 O O . ALA A 1 159 ? 4.851 3.427 -4.421 1.00 83.00 159 ALA A O 1
ATOM 1216 N N . LEU A 1 160 ? 4.992 5.014 -6.006 1.00 82.94 160 LEU A N 1
ATOM 1217 C CA . LEU A 1 160 ? 3.969 5.911 -5.446 1.00 82.94 160 LEU A CA 1
ATOM 1218 C C . LEU A 1 160 ? 2.540 5.345 -5.495 1.00 82.94 160 LEU A C 1
ATOM 1220 O O . LEU A 1 160 ? 1.637 5.864 -4.832 1.00 82.94 160 LEU A O 1
ATOM 1224 N N . ARG A 1 161 ? 2.317 4.246 -6.229 1.00 81.69 161 ARG A N 1
ATOM 1225 C CA . ARG A 1 161 ? 1.001 3.588 -6.344 1.00 81.69 161 ARG A CA 1
ATOM 1226 C C . ARG A 1 161 ? 0.449 3.056 -5.018 1.00 81.69 161 ARG A C 1
ATOM 1228 O O . ARG A 1 161 ? -0.753 2.800 -4.901 1.00 81.69 161 ARG A O 1
ATOM 1235 N N . LYS A 1 162 ? 1.327 2.821 -4.036 1.00 84.12 162 LYS A N 1
ATOM 1236 C CA . LYS A 1 162 ? 0.971 2.301 -2.712 1.00 84.12 162 LYS A CA 1
ATOM 1237 C C . LYS A 1 162 ? 0.937 3.446 -1.704 1.00 84.12 162 LYS A C 1
ATOM 1239 O O . LYS A 1 162 ? 1.859 4.248 -1.622 1.00 84.12 162 LYS A O 1
ATOM 1244 N N . GLY A 1 163 ? -0.126 3.504 -0.913 1.00 86.31 163 GLY A N 1
ATOM 1245 C CA . GLY A 1 163 ? -0.249 4.420 0.213 1.00 86.31 163 GLY A CA 1
ATOM 1246 C C . GLY A 1 163 ? -0.177 3.686 1.524 1.00 86.31 163 GLY A C 1
ATOM 1247 O O . GLY A 1 163 ? -0.945 2.752 1.707 1.00 86.31 163 GLY A O 1
ATOM 1248 N N . THR A 1 164 ? 0.707 4.117 2.418 1.00 91.69 164 THR A N 1
ATOM 1249 C CA . THR A 1 164 ? 0.744 3.621 3.796 1.00 91.69 164 THR A CA 1
ATOM 1250 C C . THR A 1 164 ? 0.051 4.633 4.701 1.00 91.69 164 THR A C 1
ATOM 1252 O O . THR A 1 164 ? 0.346 5.825 4.637 1.00 91.69 164 THR A O 1
ATOM 1255 N N . TYR A 1 165 ? -0.876 4.151 5.518 1.00 93.06 165 TYR A N 1
ATOM 1256 C CA . TYR A 1 165 ? -1.719 4.931 6.410 1.00 93.06 165 TYR A CA 1
ATOM 1257 C C . TYR A 1 165 ? -1.485 4.486 7.842 1.00 93.06 165 TYR A C 1
ATOM 1259 O O . TYR A 1 165 ? -1.748 3.332 8.167 1.00 93.06 165 TYR A O 1
ATOM 1267 N N . THR A 1 166 ? -0.999 5.390 8.686 1.00 95.50 166 THR A N 1
ATOM 1268 C CA . THR A 1 166 ? -0.861 5.140 10.125 1.00 95.50 166 THR A CA 1
ATOM 1269 C C . THR A 1 166 ? -2.201 5.366 10.806 1.00 95.50 166 THR A C 1
ATOM 1271 O O . THR A 1 166 ? -2.762 6.454 10.679 1.00 95.50 166 THR A O 1
ATOM 1274 N N . LEU A 1 167 ? -2.700 4.352 11.509 1.00 94.62 167 LEU A N 1
ATOM 1275 C CA . LEU A 1 167 ? -3.943 4.415 12.263 1.00 94.62 167 LEU A CA 1
ATOM 1276 C C . LEU A 1 167 ? -3.739 5.260 13.523 1.00 94.62 167 LEU A C 1
ATOM 1278 O O . LEU A 1 167 ? -2.838 5.015 14.319 1.00 94.62 167 LEU A O 1
ATOM 1282 N N . ASN A 1 168 ? -4.548 6.305 13.663 1.00 93.94 168 ASN A N 1
ATOM 1283 C CA . ASN A 1 168 ? -4.509 7.263 14.764 1.00 93.94 168 ASN A CA 1
ATOM 1284 C C . ASN A 1 168 ? -5.847 8.026 14.839 1.00 93.94 168 ASN A C 1
ATOM 1286 O O . ASN A 1 168 ? -6.844 7.626 14.238 1.00 93.94 168 ASN A O 1
ATOM 1290 N N . SER A 1 169 ? -5.884 9.161 15.539 1.00 91.44 169 SER A N 1
ATOM 1291 C CA . SER A 1 169 ? -7.076 10.021 15.598 1.00 91.44 169 SER A CA 1
ATOM 1292 C C . SER A 1 169 ? -7.540 10.534 14.228 1.00 91.44 169 SER A C 1
ATOM 1294 O O . SER A 1 169 ? -8.710 10.860 14.069 1.00 91.44 169 SER A O 1
ATOM 1296 N N . LYS A 1 170 ? -6.656 10.586 13.223 1.00 93.38 170 LYS A N 1
ATOM 1297 C CA . LYS A 1 170 ? -6.950 11.062 11.864 1.00 93.38 170 LYS A CA 1
ATOM 1298 C C . LYS A 1 170 ? -7.360 9.936 10.922 1.00 93.38 170 LYS A C 1
ATOM 1300 O O . LYS A 1 170 ? -8.257 10.152 10.115 1.00 93.38 170 LYS A O 1
ATOM 1305 N N . TRP A 1 171 ? -6.714 8.775 10.981 1.00 94.94 171 TRP A N 1
ATOM 1306 C CA . TRP A 1 171 ? -7.041 7.611 10.151 1.00 94.94 171 TRP A CA 1
ATOM 1307 C C . TRP A 1 171 ? -7.538 6.469 11.023 1.00 94.94 171 TRP A C 1
ATOM 1309 O O . TRP A 1 171 ? -6.800 5.961 11.859 1.00 94.94 171 TRP A O 1
ATOM 1319 N N . GLN A 1 172 ? -8.778 6.050 10.805 1.00 94.44 172 GLN A N 1
ATOM 1320 C CA . GLN A 1 172 ? -9.424 5.016 11.604 1.00 94.44 172 GLN A CA 1
ATOM 1321 C C . GLN A 1 172 ? -9.801 3.829 10.729 1.00 94.44 172 GLN A C 1
ATOM 1323 O O . GLN A 1 172 ? -10.283 4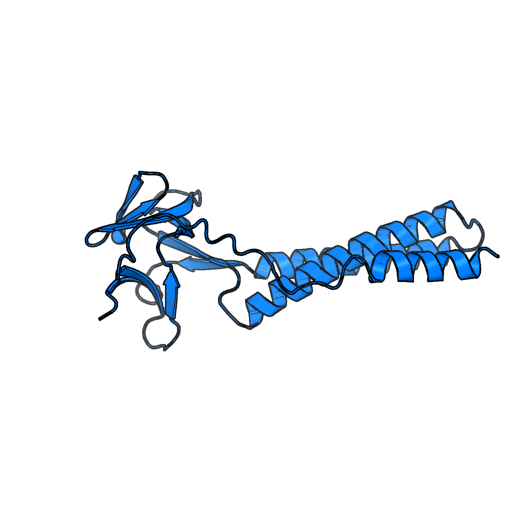.004 9.608 1.00 94.44 172 GLN A O 1
ATOM 1328 N N . LEU A 1 173 ? -9.607 2.632 11.275 1.00 94.75 173 LEU A N 1
ATOM 1329 C CA . LEU A 1 173 ? -10.040 1.375 10.686 1.00 94.75 173 LEU A CA 1
ATOM 1330 C C . LEU A 1 173 ? -11.258 0.875 11.461 1.00 94.75 173 LEU A C 1
ATOM 1332 O O . LEU A 1 173 ? -11.196 0.755 12.683 1.00 94.75 173 LEU A O 1
ATOM 1336 N N . LYS A 1 174 ? -12.369 0.632 10.769 1.00 94.38 174 LYS A N 1
ATOM 1337 C CA . LYS A 1 174 ? -13.635 0.194 11.374 1.00 94.38 174 LYS A CA 1
ATOM 1338 C C . LYS A 1 174 ? -14.202 -0.985 10.600 1.00 94.38 174 LYS A C 1
ATOM 1340 O O . LYS A 1 174 ? -13.955 -1.088 9.406 1.00 94.38 174 LYS A O 1
ATOM 1345 N N . ILE A 1 175 ? -14.974 -1.840 11.255 1.00 93.38 175 ILE A N 1
ATOM 1346 C CA . ILE A 1 175 ? -15.818 -2.827 10.573 1.00 93.38 175 ILE A CA 1
ATOM 1347 C C . ILE A 1 175 ? -17.223 -2.233 10.490 1.00 93.38 175 ILE A C 1
ATOM 1349 O O . ILE A 1 175 ? -17.702 -1.649 11.459 1.00 93.38 175 ILE A O 1
ATOM 1353 N N . MET A 1 176 ? -17.843 -2.327 9.319 1.00 91.88 176 MET A N 1
ATOM 1354 C CA . MET A 1 176 ? -19.165 -1.775 9.027 1.00 91.88 176 MET A CA 1
ATOM 1355 C C . MET A 1 176 ? -20.042 -2.856 8.407 1.00 91.88 176 MET A C 1
ATOM 1357 O O . MET A 1 176 ? -19.525 -3.685 7.665 1.00 91.88 176 MET A O 1
ATOM 1361 N N . GLU A 1 177 ? -21.344 -2.813 8.672 1.00 86.94 177 GLU A N 1
ATOM 1362 C CA . GLU A 1 177 ? -22.357 -3.668 8.042 1.00 86.94 177 GLU A CA 1
ATOM 1363 C C . GLU A 1 177 ? -23.088 -2.894 6.932 1.00 86.94 177 GLU A C 1
ATOM 1365 O O . GLU A 1 177 ? -23.394 -1.710 7.092 1.00 86.94 177 GLU A O 1
ATOM 1370 N N . MET A 1 178 ? -23.321 -3.545 5.790 1.00 75.88 178 MET A N 1
ATOM 1371 C CA . MET A 1 178 ? -24.268 -3.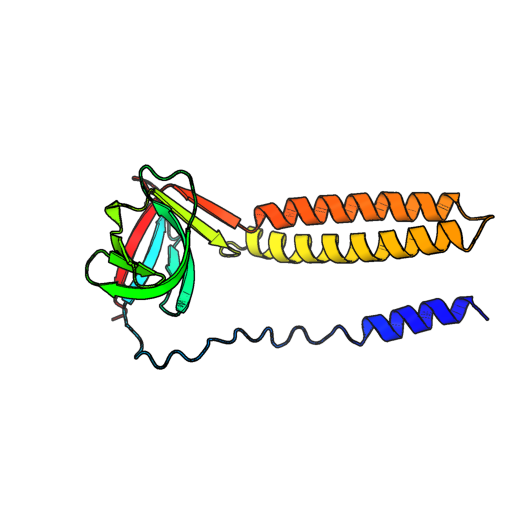107 4.768 1.00 75.88 178 MET A CA 1
ATOM 1372 C C . MET A 1 178 ? -25.675 -3.442 5.262 1.00 75.88 178 MET A C 1
ATOM 1374 O O . MET A 1 178 ? -25.974 -4.612 5.489 1.00 75.88 178 MET A O 1
ATOM 1378 N N . TYR A 1 179 ? -26.485 -2.400 5.447 1.00 63.53 179 TYR A N 1
ATOM 1379 C CA . TYR A 1 179 ? -27.930 -2.488 5.652 1.00 63.53 179 TYR A CA 1
ATOM 1380 C C . TYR A 1 179 ? -28.654 -2.424 4.310 1.00 63.53 179 TYR A C 1
ATOM 1382 O O . TYR A 1 179 ? -28.123 -1.730 3.406 1.00 63.53 179 TYR A O 1
#

Mean predicted aligned error: 12.14 Å

Organism: NCBI:txid1379910

Nearest PDB structures (foldseek):
  3q84-assembly1_B  TM=7.708E-01  e=6.103E+00  Homo sapiens
  6grj-assembly1_F  TM=4.754E-01  e=1.264E+00  Aeromonas hydrophila
  7a0g-assembly1_FFF  TM=5.144E-01  e=3.053E+00  Serratia marcescens
  1qu7-assembly1_B  TM=4.684E-01  e=3.927E+00  Escherichia coli
  3ja6-assembly1_I  TM=3.950E-01  e=3.463E+00  Escherichia coli

Radius of gyration: 22.82 Å; Cα contacts (8 Å, |Δi|>4): 276; chains: 1; bounding box: 57×35×66 Å

pLDDT: mean 80.56, std 16.42, range [37.62, 97.25]

Secondary structure (DSSP, 8-state):
-HHHHHHHHHHHHHHSS---S--------------SEEEEEEETTSS-EEEE-TT-EEEEEETT--SPEEEEEEEEETTEEEETTEEEEGGGEEEEEEES-SHHHHHHHHHHHHHHHHHHHHHHHHHHHHHH-STTHHHHHHHHHHHHHHHHHHHHHHHHTEEEEE-SSSEEEEEEE--

Foldseek 3Di:
DVVVVVVVVCVVVVVVPPDPPDPPPCPVPPPDPFQLKWKWKDFPPDPDIDTAGAQGKKWFDFVPGPDIDIAGFHADDDQWTDGPNDTGGQVRTFKIKDFQRDPLLVCLQVQLVVLLVQLVVQLVVLVCCLVVPVVCVVVSVVSNVVSVVSNVSSPVSNVSRMDMDGDDPGIGMGMDGDD

Solvent-accessible surface area (backbone atoms only — not comparable to full-atom values): 9759 Å² total; per-residue (Å²): 122,69,77,59,51,57,55,51,51,52,52,58,60,55,65,78,64,77,68,91,82,64,82,75,75,71,69,68,80,66,94,58,77,85,64,51,48,33,38,36,46,33,37,65,98,53,90,57,68,45,80,44,46,63,70,40,75,46,31,36,21,42,65,95,50,92,62,72,48,73,42,40,26,74,41,76,55,87,69,26,39,27,40,88,90,38,82,41,48,52,88,45,46,34,31,40,43,49,65,52,81,46,73,71,20,39,48,22,38,51,52,8,48,49,30,26,51,51,10,51,52,38,28,50,52,12,50,50,40,34,73,73,33,81,90,48,34,67,59,13,50,52,42,23,53,54,13,48,50,35,23,52,52,6,50,55,32,40,59,58,16,51,45,79,42,65,52,51,92,53,28,43,74,44,73,47,72,67,127

Sequence (179 aa):
MTRYFLILLFLFLGVIGTCPAQTTDTVAASTQEPSHRYLLLTKVGTAVRYRIYTGENITFQLVGEKQMRSGAVQGFRGNSFYVQGMEVPLKTVEKVRLRNHTGGRKVANFGGSFLKTAGAVFTLVGAINFFANADDRKDGLQTMGAAITLYGAGIGLHALRKGTYTLNSKWQLKIMEMY